Protein AF-A0A8H3PHF8-F1 (afdb_monomer_lite)

Radius of gyration: 23.94 Å; chains: 1; bounding box: 78×48×48 Å

Sequence (262 aa):
MLFAPVLLLLCLQNLLVASSPVRLLLAEVLGRHFETLPTTLETRIETIDNTDLAERDLSKRQCVAGTNAKGNPIFVCDGLVVSIQDILDKFNEKGYAAGRITMFYTALSGKTGITLSKCWANNHPALIPSKSTTGNAAARAGYVMFDQVCDNPWSAAVVQDYNKNQKTLGFDGDQFLKCKSQALAEQASGDVYFFAPKGVTPASGSAWVGWEFPALKLNTNVNKVYRVDPTDPNNSDIETIWTKGDTVTGDPPQCKPDGTPV

Secondary structure (DSSP, 8-state):
---HHHHHHHHHHHHHTT-------------------------------TTTTTSS-----SEEEEE-TTS-EEEEE-S----HHHHHHHHHHTT--TTSEEEEE-SS-THHHHHHHHHHHHH-TTTS--S-SSS-HHHH-SEE-TTTSS-HHHHHHHHHHHHHHHHHHSS-HHHHHHHHHHHHHHT--EEEEEE--TTPPPPTTSHIIIIIHHHHHH-TTEEEEEEE-TT-TTS--EEEEEETTS---SPPPSB-TTS-B-

Organism: NCBI:txid1903189

Structure (mmCIF, N/CA/C/O backbone):
data_AF-A0A8H3PHF8-F1
#
_entry.id   AF-A0A8H3PHF8-F1
#
loop_
_atom_site.group_PDB
_atom_site.id
_atom_site.type_symbol
_atom_site.label_atom_id
_atom_site.label_alt_id
_atom_site.label_comp_id
_atom_site.label_asym_id
_atom_site.label_entity_id
_atom_site.label_seq_id
_atom_site.pdbx_PDB_ins_code
_atom_site.Cartn_x
_atom_site.Cartn_y
_atom_site.Cartn_z
_atom_site.occupancy
_atom_site.B_iso_or_equiv
_atom_site.auth_seq_id
_atom_site.auth_comp_id
_atom_site.auth_asym_id
_atom_site.auth_atom_id
_atom_site.pdbx_PDB_model_num
ATOM 1 N N . MET A 1 1 ? 23.961 21.812 -5.851 1.00 40.09 1 MET A N 1
ATOM 2 C CA . MET A 1 1 ? 22.726 21.219 -5.289 1.00 40.09 1 MET A CA 1
ATOM 3 C C . MET A 1 1 ? 21.581 22.211 -5.475 1.00 40.09 1 MET A C 1
ATOM 5 O O . MET A 1 1 ? 21.468 23.103 -4.656 1.00 40.09 1 MET A O 1
ATOM 9 N N . LEU A 1 2 ? 20.821 22.140 -6.578 1.00 33.66 2 LEU A N 1
ATOM 10 C CA . LEU A 1 2 ? 19.681 23.034 -6.886 1.00 33.66 2 LEU A CA 1
ATOM 11 C C . LEU A 1 2 ? 18.908 22.496 -8.121 1.00 33.66 2 LEU A C 1
ATOM 13 O O . LEU A 1 2 ? 18.848 23.156 -9.144 1.00 33.66 2 LEU A O 1
ATOM 17 N N . PHE A 1 3 ? 18.381 21.262 -8.087 1.00 40.81 3 PHE A N 1
ATOM 18 C CA . PHE A 1 3 ? 17.622 20.705 -9.238 1.00 40.81 3 PHE A CA 1
ATOM 19 C C . PHE A 1 3 ? 16.345 19.915 -8.891 1.00 40.81 3 PHE A C 1
ATOM 21 O O . PHE A 1 3 ? 15.526 19.671 -9.771 1.00 40.81 3 PHE A O 1
ATOM 28 N N . ALA A 1 4 ? 16.072 19.650 -7.608 1.00 39.25 4 ALA A N 1
ATOM 29 C CA . ALA A 1 4 ? 14.788 19.096 -7.165 1.00 39.25 4 ALA A CA 1
ATOM 30 C C . ALA A 1 4 ? 13.526 19.954 -7.473 1.00 39.25 4 ALA A C 1
ATOM 32 O O . ALA A 1 4 ? 12.463 19.357 -7.650 1.00 39.25 4 ALA A O 1
ATOM 33 N N . PRO A 1 5 ? 13.558 21.307 -7.580 1.00 41.69 5 PRO A N 1
ATOM 34 C CA . PRO A 1 5 ? 12.317 22.064 -7.781 1.00 41.69 5 PRO A CA 1
ATOM 35 C C . PRO A 1 5 ? 11.751 21.989 -9.210 1.00 41.69 5 PRO A C 1
ATOM 37 O O . PRO A 1 5 ? 10.568 22.259 -9.393 1.00 41.69 5 PRO A O 1
ATOM 40 N N . VAL A 1 6 ? 12.543 21.599 -10.218 1.00 47.12 6 VAL A N 1
ATOM 41 C CA . VAL A 1 6 ? 12.097 21.590 -11.628 1.00 47.12 6 VAL A CA 1
ATOM 42 C C . VAL A 1 6 ? 11.184 20.398 -11.927 1.00 47.12 6 VAL A C 1
ATOM 44 O O . VAL A 1 6 ? 10.157 20.561 -12.585 1.00 47.12 6 VAL A O 1
ATOM 47 N N . LEU A 1 7 ? 11.499 19.218 -11.382 1.00 46.09 7 LEU A N 1
ATOM 48 C CA . LEU A 1 7 ? 10.671 18.020 -11.556 1.00 46.09 7 LEU A CA 1
ATOM 49 C C . LEU A 1 7 ? 9.313 18.173 -10.849 1.00 46.09 7 LEU A C 1
ATOM 51 O O . LEU A 1 7 ? 8.276 17.800 -11.392 1.00 46.09 7 LEU A O 1
ATOM 55 N N . LEU A 1 8 ? 9.306 18.816 -9.673 1.00 48.78 8 LEU A N 1
ATOM 56 C CA . LEU A 1 8 ? 8.080 19.135 -8.940 1.00 48.78 8 LEU A CA 1
ATOM 57 C C . LEU A 1 8 ? 7.217 20.168 -9.692 1.00 48.78 8 LEU A C 1
ATOM 59 O O . LEU A 1 8 ? 5.995 20.021 -9.735 1.00 48.78 8 LEU A O 1
ATOM 63 N N . LEU A 1 9 ? 7.839 21.172 -10.331 1.00 50.06 9 LEU A N 1
ATOM 64 C CA . LEU A 1 9 ? 7.137 22.164 -11.156 1.00 50.06 9 LEU A CA 1
ATOM 65 C C . LEU A 1 9 ? 6.456 21.529 -12.379 1.00 50.06 9 LEU A C 1
ATOM 67 O O . LEU A 1 9 ? 5.311 21.867 -12.676 1.00 50.06 9 LEU A O 1
ATOM 71 N N . LEU A 1 10 ? 7.124 20.587 -13.053 1.00 50.34 10 LEU A N 1
ATOM 72 C CA . LEU A 1 10 ? 6.558 19.858 -14.196 1.00 50.34 10 LEU A CA 1
ATOM 73 C C . LEU A 1 10 ? 5.378 18.959 -13.779 1.00 50.34 10 LEU A C 1
ATOM 75 O O . LEU A 1 10 ? 4.378 18.893 -14.496 1.00 50.34 10 LEU A O 1
ATOM 79 N N . CYS A 1 11 ? 5.426 18.341 -12.590 1.00 51.97 11 CYS A N 1
ATOM 80 C CA . CYS A 1 11 ? 4.279 17.599 -12.048 1.00 51.97 11 CYS A CA 1
ATOM 81 C C . CYS A 1 11 ? 3.086 18.527 -11.729 1.00 51.97 11 CYS A C 1
ATOM 83 O O . CYS A 1 11 ? 1.944 18.175 -12.021 1.00 51.97 11 CYS A O 1
ATOM 85 N N . LEU A 1 12 ? 3.325 19.720 -11.164 1.00 46.25 12 LEU A N 1
ATOM 86 C CA . LEU A 1 12 ? 2.266 20.699 -10.861 1.00 46.25 12 LEU A CA 1
ATOM 87 C C . LEU A 1 12 ? 1.603 21.264 -12.126 1.00 46.25 12 LEU A C 1
ATOM 89 O O . LEU A 1 12 ? 0.388 21.457 -12.143 1.00 46.25 12 LEU A O 1
ATOM 93 N N . GLN A 1 13 ? 2.370 21.481 -13.197 1.00 43.84 13 GLN A N 1
ATOM 94 C CA . GLN A 1 13 ? 1.837 21.989 -14.463 1.00 43.84 13 GLN A CA 1
ATOM 95 C C . GLN A 1 13 ? 0.881 20.993 -15.136 1.00 43.84 13 GLN A C 1
ATOM 97 O O . GLN A 1 13 ? -0.183 21.402 -15.592 1.00 43.84 13 GLN A O 1
ATOM 102 N N . ASN A 1 14 ? 1.168 19.687 -15.104 1.00 41.16 14 ASN A N 1
ATOM 103 C CA . ASN A 1 14 ? 0.262 18.672 -15.665 1.00 41.16 14 ASN A CA 1
ATOM 104 C C . ASN A 1 14 ? -1.020 18.446 -14.835 1.00 41.16 14 ASN A C 1
ATOM 106 O O . ASN A 1 14 ? -2.011 17.948 -15.369 1.00 41.16 14 ASN A O 1
ATOM 110 N N . LEU A 1 15 ? -1.043 18.842 -13.556 1.00 38.91 15 LEU A N 1
ATOM 111 C CA . LEU A 1 15 ? -2.253 18.817 -12.719 1.00 38.91 15 LEU A CA 1
ATOM 112 C C . LEU A 1 15 ? -3.152 20.052 -12.912 1.00 38.91 15 LEU A C 1
ATOM 114 O O . LEU A 1 15 ? -4.362 19.956 -12.711 1.00 38.91 15 LEU A O 1
ATOM 118 N N . LEU A 1 16 ? -2.593 21.193 -13.327 1.00 36.00 16 LEU A N 1
ATOM 119 C CA . LEU A 1 16 ? -3.321 22.460 -13.499 1.00 36.00 16 LEU A CA 1
ATOM 120 C C . LEU A 1 16 ? -3.998 22.623 -14.871 1.00 36.00 16 LEU A C 1
ATOM 122 O O . LEU A 1 16 ? -4.903 23.441 -15.006 1.00 36.00 16 LEU A O 1
ATOM 126 N N . VAL A 1 17 ? -3.638 21.824 -15.879 1.00 34.91 17 VAL A N 1
ATOM 127 C CA . VAL A 1 17 ? -4.240 21.903 -17.231 1.00 34.91 17 VAL A CA 1
ATOM 128 C C . VAL A 1 17 ? -5.622 21.216 -17.309 1.00 34.91 17 VAL A C 1
ATOM 130 O O . VAL A 1 17 ? -6.276 21.221 -18.346 1.00 34.91 17 VAL A O 1
ATOM 133 N N . ALA A 1 18 ? -6.134 20.672 -16.199 1.00 35.06 18 ALA A N 1
ATOM 134 C CA . ALA A 1 18 ? -7.431 19.990 -16.145 1.00 35.06 18 ALA A CA 1
ATOM 135 C C . ALA A 1 18 ? -8.621 20.870 -15.700 1.00 35.06 18 ALA A C 1
ATOM 137 O O . ALA A 1 18 ? -9.700 20.330 -15.448 1.00 35.06 18 ALA A O 1
ATOM 138 N N . SER A 1 19 ? -8.474 22.197 -15.593 1.00 35.50 19 SER A N 1
ATOM 139 C CA . SER A 1 19 ? -9.591 23.079 -15.222 1.00 35.50 19 SER A CA 1
ATOM 140 C C . SER A 1 19 ? -10.044 23.994 -16.365 1.00 35.50 19 SER A C 1
ATOM 142 O O . SER A 1 19 ? -9.365 24.964 -16.696 1.00 35.50 19 SER A O 1
ATOM 144 N N . SER A 1 20 ? -11.274 23.729 -16.824 1.00 31.78 20 SER A N 1
ATOM 145 C CA . SER A 1 20 ? -12.153 24.529 -17.703 1.00 31.78 20 SER A CA 1
ATOM 146 C C . SER A 1 20 ? -12.025 24.245 -19.210 1.00 31.78 20 SER A C 1
ATOM 148 O O . SER A 1 20 ? -10.910 24.208 -19.727 1.00 31.78 20 SER A O 1
ATOM 150 N N . PRO A 1 21 ? -13.156 24.019 -19.924 1.00 38.62 21 PRO A N 1
ATOM 151 C CA . PRO A 1 21 ? -14.188 25.055 -20.098 1.00 38.62 21 PRO A CA 1
ATOM 152 C C . PRO A 1 21 ? -15.673 24.605 -19.971 1.00 38.62 21 PRO A C 1
ATOM 154 O O . PRO A 1 21 ? -16.026 23.504 -20.372 1.00 38.62 21 PRO A O 1
ATOM 157 N N . VAL A 1 22 ? -16.548 25.548 -19.553 1.00 29.50 22 VAL A N 1
ATOM 158 C CA . VAL A 1 22 ? -17.955 25.751 -20.032 1.00 29.50 22 VAL A CA 1
ATOM 159 C C . VAL A 1 22 ? -19.020 24.747 -19.496 1.00 29.50 22 VAL A C 1
ATOM 161 O O . VAL A 1 22 ? -18.932 23.553 -19.729 1.00 29.50 22 VAL A O 1
ATOM 164 N N . ARG A 1 23 ? -20.069 25.136 -18.737 1.00 31.80 23 ARG A N 1
ATOM 165 C CA . ARG A 1 23 ? -21.237 25.957 -19.140 1.00 31.80 23 ARG A CA 1
ATOM 166 C C . ARG A 1 23 ? -21.995 26.618 -17.974 1.00 31.80 23 ARG A C 1
ATOM 168 O O . ARG A 1 23 ? -22.353 25.977 -16.993 1.00 31.80 23 ARG A O 1
ATOM 175 N N . LEU A 1 24 ? -22.349 27.879 -18.224 1.00 31.50 24 LEU A N 1
ATOM 176 C CA . LEU A 1 24 ? -23.561 28.573 -17.782 1.00 31.50 24 LEU A CA 1
ATOM 177 C C . LEU A 1 24 ? -24.822 27.869 -18.333 1.00 31.50 24 LEU A C 1
ATOM 179 O O . LEU A 1 24 ? -24.830 27.528 -19.515 1.00 31.50 24 LEU A O 1
ATOM 183 N N . LEU A 1 25 ? -25.869 27.738 -17.512 1.00 29.42 25 LEU A N 1
ATOM 184 C CA . LEU A 1 25 ? -27.314 27.738 -17.836 1.00 29.42 25 LEU A CA 1
ATOM 185 C C . LEU A 1 25 ? -28.038 27.606 -16.481 1.00 29.42 25 LEU A C 1
ATOM 187 O O . LEU A 1 25 ? -28.014 26.547 -15.867 1.00 29.42 25 LEU A O 1
ATOM 191 N N . LEU A 1 26 ? -28.285 28.718 -15.793 1.00 25.34 26 LEU A N 1
ATOM 192 C CA . LEU A 1 26 ? -29.471 29.581 -15.877 1.00 25.34 26 LEU A CA 1
ATOM 193 C C . LEU A 1 26 ? -30.744 28.896 -15.352 1.00 25.34 26 LEU A C 1
ATOM 195 O O . LEU A 1 26 ? -31.175 27.858 -15.841 1.00 25.34 26 LEU A O 1
ATOM 199 N N . ALA A 1 27 ? -31.283 29.527 -14.314 1.00 28.75 27 ALA A N 1
ATOM 200 C CA . ALA A 1 27 ? -32.486 29.191 -13.585 1.00 28.75 27 ALA A CA 1
ATOM 201 C C . ALA A 1 27 ? -33.740 29.189 -14.465 1.00 28.75 27 ALA A C 1
ATOM 203 O O . ALA A 1 27 ? -33.945 30.129 -15.221 1.00 28.75 27 ALA A O 1
ATOM 204 N N . GLU A 1 28 ? -34.606 28.199 -14.258 1.00 31.78 28 GLU A N 1
ATOM 205 C CA . GLU A 1 28 ? -36.059 28.304 -14.401 1.00 31.78 28 GLU A CA 1
ATOM 206 C C . GLU A 1 28 ? -36.686 27.025 -13.827 1.00 31.78 28 GLU A C 1
ATOM 208 O O . GLU A 1 28 ? -36.387 25.932 -14.288 1.00 31.78 28 GLU A O 1
ATOM 213 N N . VAL A 1 29 ? -37.459 27.181 -12.749 1.00 28.56 29 VAL A N 1
ATOM 214 C CA . VAL A 1 29 ? -38.694 26.469 -12.342 1.00 28.56 29 VAL A CA 1
ATOM 215 C C . VAL A 1 29 ? -38.847 26.701 -10.831 1.00 28.56 29 VAL A C 1
ATOM 217 O O . VAL A 1 29 ? -38.609 25.847 -9.983 1.00 28.56 29 VAL A O 1
ATOM 220 N N . LEU A 1 30 ? -39.224 27.935 -10.493 1.00 32.31 30 LEU A N 1
ATOM 221 C CA . LEU A 1 30 ? -40.089 28.200 -9.350 1.00 32.31 30 LEU A CA 1
ATOM 222 C C . LEU A 1 30 ? -41.509 28.256 -9.908 1.00 32.31 30 LEU A C 1
ATOM 224 O O . LEU A 1 30 ? -41.785 29.076 -10.782 1.00 32.31 30 LEU A O 1
ATOM 228 N N . GLY A 1 31 ? -42.416 27.426 -9.396 1.00 27.61 31 GLY A N 1
ATOM 229 C CA . GLY A 1 31 ? -43.836 27.618 -9.666 1.00 27.61 31 GLY A CA 1
ATOM 230 C C . GLY A 1 31 ? -44.742 26.442 -9.323 1.00 27.61 31 GLY A C 1
ATOM 231 O O . GLY A 1 31 ? -44.920 25.569 -10.160 1.00 27.61 31 GLY A O 1
ATOM 232 N N . ARG A 1 32 ? -45.441 26.580 -8.182 1.00 33.47 32 ARG A N 1
ATOM 233 C CA . ARG A 1 32 ? -46.724 25.933 -7.809 1.00 33.47 32 ARG A CA 1
ATOM 234 C C . ARG A 1 32 ? -46.580 24.448 -7.409 1.00 33.47 32 ARG A C 1
ATOM 236 O O . ARG A 1 32 ? -45.982 23.669 -8.123 1.00 33.47 32 ARG A O 1
ATOM 243 N N . HIS A 1 33 ? -47.031 23.984 -6.246 1.00 33.94 33 HIS A N 1
ATOM 244 C CA . HIS A 1 33 ? -48.301 24.243 -5.576 1.00 33.94 33 HIS A CA 1
ATOM 245 C C . HIS A 1 33 ? -48.158 24.309 -4.047 1.00 33.94 33 HIS A C 1
ATOM 247 O O . HIS A 1 33 ? -47.560 23.439 -3.421 1.00 33.94 33 HIS A O 1
ATOM 253 N N . PHE A 1 34 ? -48.780 25.332 -3.461 1.00 37.22 34 PHE A N 1
ATOM 254 C CA . PHE A 1 34 ? -49.416 25.236 -2.151 1.00 37.22 34 PHE A CA 1
ATOM 255 C C . PHE A 1 34 ? -50.704 24.433 -2.338 1.00 37.22 34 PHE A C 1
ATOM 257 O O . PHE A 1 34 ? -51.507 24.839 -3.172 1.00 37.22 34 PHE A O 1
ATOM 264 N N . GLU A 1 35 ? -50.919 23.371 -1.562 1.00 35.06 35 GLU A N 1
ATOM 265 C CA . GLU A 1 35 ? -52.265 22.909 -1.204 1.00 35.06 35 GLU A CA 1
ATOM 266 C C . GLU A 1 35 ? -52.219 21.965 0.015 1.00 35.06 35 GLU A C 1
ATOM 268 O O . GLU A 1 35 ? -51.662 20.874 -0.018 1.00 35.06 35 GLU A O 1
ATOM 273 N N . THR A 1 36 ? -52.802 22.475 1.105 1.00 34.84 36 THR A N 1
ATOM 274 C CA . THR A 1 36 ? -53.512 21.783 2.198 1.00 34.84 36 THR A CA 1
ATOM 275 C C . THR A 1 36 ? -52.805 20.698 3.024 1.00 34.84 36 THR A C 1
ATOM 277 O O . THR A 1 36 ? -52.693 19.539 2.640 1.00 34.84 36 THR A O 1
ATOM 280 N N . LEU A 1 37 ? -52.475 21.088 4.261 1.00 35.81 37 LEU A N 1
ATOM 281 C CA . LEU A 1 37 ? -52.259 20.216 5.419 1.00 35.81 37 LEU A CA 1
ATOM 282 C C . LEU A 1 37 ? -53.542 19.444 5.785 1.00 35.81 37 LEU A C 1
ATOM 284 O O . LEU A 1 37 ? -54.584 20.083 5.945 1.00 35.81 37 LEU A O 1
ATOM 288 N N . PRO A 1 38 ? -53.468 18.133 6.074 1.00 38.62 38 PRO A N 1
ATOM 289 C CA . PRO A 1 38 ? -54.436 17.470 6.932 1.00 38.62 38 PRO A CA 1
ATOM 290 C C . PRO A 1 38 ? -53.968 17.540 8.391 1.00 38.62 38 PRO A C 1
ATOM 292 O O . PRO A 1 38 ? -52.944 16.983 8.788 1.00 38.62 38 PRO A O 1
ATOM 295 N N . THR A 1 39 ? -54.757 18.240 9.197 1.00 46.00 39 THR A N 1
ATOM 296 C CA . THR A 1 39 ? -54.816 18.151 10.657 1.00 46.00 39 THR A CA 1
ATOM 297 C C . THR A 1 39 ? -55.333 16.779 11.081 1.00 46.00 39 THR A C 1
ATOM 299 O O . THR A 1 39 ? -56.529 16.552 10.963 1.00 46.00 39 THR A O 1
ATOM 302 N N . THR A 1 40 ? -54.453 15.915 11.591 1.00 39.81 40 THR A N 1
ATOM 303 C CA . THR A 1 40 ? -54.702 14.942 12.678 1.00 39.81 40 THR A CA 1
ATOM 304 C C . THR A 1 40 ? -53.426 14.128 12.889 1.00 39.81 40 THR A C 1
ATOM 306 O O . THR A 1 40 ? -53.220 13.101 12.247 1.00 39.81 40 THR A O 1
ATOM 309 N N . LEU A 1 41 ? -52.549 14.592 13.783 1.00 34.94 41 LEU A N 1
ATOM 310 C CA . LEU A 1 41 ? -51.515 13.741 14.366 1.00 34.94 41 LEU A CA 1
ATOM 311 C C . LEU A 1 41 ? -52.131 13.106 15.620 1.00 34.94 41 LEU A C 1
ATOM 313 O O . LEU A 1 41 ? -51.964 13.604 16.730 1.00 34.94 41 LEU A O 1
ATOM 317 N N . GLU A 1 42 ? -52.933 12.057 15.434 1.00 40.41 42 GLU A N 1
ATOM 318 C CA . GLU A 1 42 ? -53.241 11.165 16.548 1.00 40.41 42 GLU A CA 1
ATOM 319 C C . G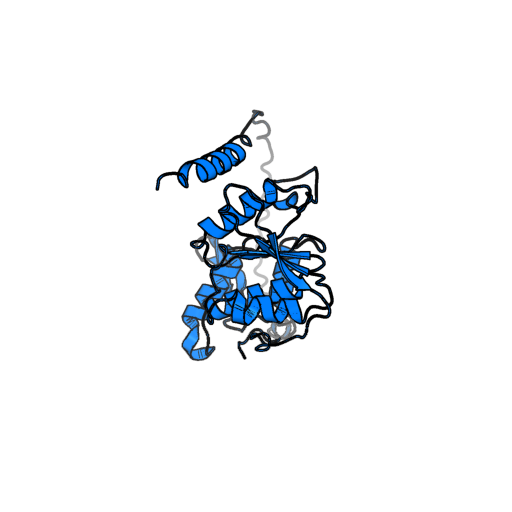LU A 1 42 ? -51.965 10.405 16.898 1.00 40.41 42 GLU A C 1
ATOM 321 O O . GLU A 1 42 ? -51.352 9.724 16.074 1.00 40.41 42 GLU A O 1
ATOM 326 N N . THR A 1 43 ? -51.544 10.583 18.141 1.00 42.62 43 THR A N 1
ATOM 327 C CA . THR A 1 43 ? -50.379 9.966 18.749 1.00 42.62 43 THR A CA 1
ATOM 328 C C . THR A 1 43 ? -50.559 8.446 18.797 1.00 42.62 43 THR A C 1
ATOM 330 O O . THR A 1 43 ? -51.022 7.895 19.793 1.00 42.62 43 THR A O 1
ATOM 333 N N . ARG A 1 44 ? -50.156 7.731 17.743 1.00 33.69 44 ARG A N 1
ATOM 334 C CA . ARG A 1 44 ? -49.788 6.317 17.871 1.00 33.69 44 ARG A CA 1
ATOM 335 C C . ARG A 1 44 ? -48.410 6.253 18.514 1.00 33.69 44 ARG A C 1
ATOM 337 O O . ARG A 1 44 ? -47.386 6.251 17.839 1.00 33.69 44 ARG A O 1
ATOM 344 N N . ILE A 1 45 ? -48.394 6.211 19.843 1.00 37.78 45 ILE A N 1
ATOM 345 C CA . ILE A 1 45 ? -47.283 5.596 20.566 1.00 37.78 45 ILE A CA 1
ATOM 346 C C . ILE A 1 45 ? -47.414 4.098 20.289 1.00 37.78 45 ILE A C 1
ATOM 348 O O . ILE A 1 45 ? -48.054 3.369 21.043 1.00 37.78 45 ILE A O 1
ATOM 352 N N . GLU A 1 46 ? -46.871 3.645 19.160 1.00 43.03 46 GLU A N 1
ATOM 353 C CA . GLU A 1 46 ? -46.519 2.238 19.034 1.00 43.03 46 GLU A CA 1
ATOM 354 C C . GLU A 1 46 ? -45.439 1.993 20.081 1.00 43.03 46 GLU A C 1
ATOM 356 O O . GLU A 1 46 ? -44.353 2.574 20.055 1.00 43.03 46 GLU A O 1
ATOM 361 N N . THR A 1 47 ? -45.809 1.212 21.091 1.00 38.34 47 THR A N 1
ATOM 362 C CA . THR A 1 47 ? -44.861 0.614 22.016 1.00 38.34 47 THR A CA 1
ATOM 363 C C . THR A 1 47 ? -43.888 -0.170 21.151 1.00 38.34 47 THR A C 1
ATOM 365 O O . THR A 1 47 ? -44.252 -1.209 20.610 1.00 38.34 47 THR A O 1
ATOM 368 N N . ILE A 1 48 ? -42.691 0.382 20.940 1.00 42.06 48 ILE A N 1
ATOM 369 C CA . ILE A 1 48 ? -41.597 -0.338 20.300 1.00 42.06 48 ILE A CA 1
ATOM 370 C C . ILE A 1 48 ? -41.341 -1.535 21.205 1.00 42.06 48 ILE A C 1
ATOM 372 O O . ILE A 1 48 ? -40.853 -1.388 22.328 1.00 42.06 48 ILE A O 1
ATOM 376 N N . ASP A 1 49 ? -41.777 -2.700 20.744 1.00 39.53 49 ASP A N 1
ATOM 377 C CA . ASP A 1 49 ? -41.498 -3.963 21.390 1.00 39.53 49 ASP A CA 1
ATOM 378 C C . ASP A 1 49 ? -39.975 -4.136 21.375 1.00 39.53 49 ASP A C 1
ATOM 380 O O . ASP A 1 49 ? -39.344 -4.224 20.320 1.00 39.53 49 ASP A O 1
ATOM 384 N N . ASN A 1 50 ? -39.360 -4.098 22.559 1.00 47.44 50 ASN A N 1
ATOM 385 C CA . ASN A 1 50 ? -37.907 -4.187 22.735 1.00 47.44 50 ASN A CA 1
ATOM 386 C C . ASN A 1 50 ? -37.322 -5.524 22.239 1.00 47.44 50 ASN A C 1
ATOM 388 O O . ASN A 1 50 ? -36.107 -5.709 22.278 1.00 47.44 50 ASN A O 1
ATOM 392 N N . THR A 1 51 ? -38.157 -6.453 21.776 1.00 40.84 51 THR A N 1
ATOM 393 C CA . THR A 1 51 ? -37.728 -7.696 21.133 1.00 40.84 51 THR A CA 1
ATOM 394 C C . THR A 1 51 ? -37.235 -7.499 19.693 1.00 40.84 51 THR A C 1
ATOM 396 O O . THR A 1 51 ? -36.344 -8.231 19.273 1.00 40.84 51 THR A O 1
ATOM 399 N N . ASP A 1 52 ? -37.662 -6.449 18.981 1.00 39.91 52 ASP A N 1
ATOM 400 C CA . ASP A 1 52 ? -37.233 -6.180 17.590 1.00 39.91 52 ASP A CA 1
ATOM 401 C C . ASP A 1 52 ? -35.829 -5.525 17.500 1.00 39.91 52 ASP A C 1
ATOM 403 O O . ASP A 1 52 ? -35.233 -5.359 16.434 1.00 39.91 52 ASP A O 1
ATOM 407 N N . LEU A 1 53 ? -35.251 -5.162 18.653 1.00 43.84 53 LEU A N 1
ATOM 408 C CA . LEU A 1 53 ? -33.866 -4.689 18.779 1.00 43.84 53 LEU A CA 1
ATOM 409 C C . LEU A 1 53 ? -32.861 -5.827 19.004 1.00 43.84 53 LEU A C 1
ATOM 411 O O . LEU A 1 53 ? -31.664 -5.611 18.819 1.00 43.84 53 LEU A O 1
ATOM 415 N N . ALA A 1 54 ? -33.328 -7.017 19.390 1.00 40.53 54 ALA A N 1
ATOM 416 C CA . ALA A 1 54 ? -32.469 -8.176 19.618 1.00 40.53 54 ALA A CA 1
ATOM 417 C C . ALA A 1 54 ? -32.136 -8.931 18.315 1.00 40.53 54 ALA A C 1
ATOM 419 O O . ALA A 1 54 ? -31.102 -9.592 18.251 1.00 40.53 54 ALA A O 1
ATOM 420 N N . GLU A 1 55 ? -32.965 -8.788 17.273 1.00 39.38 55 GLU A N 1
ATOM 421 C CA . GLU A 1 55 ? -32.804 -9.468 15.975 1.00 39.38 55 GLU A CA 1
ATOM 422 C C . GLU A 1 55 ? -32.531 -8.536 14.787 1.00 39.38 55 GLU A C 1
ATOM 424 O O . GLU A 1 55 ? -32.307 -9.011 13.671 1.00 39.38 55 GLU A O 1
ATOM 429 N N . ARG A 1 56 ? -32.413 -7.215 15.002 1.00 36.06 56 ARG A N 1
ATOM 430 C CA . ARG A 1 56 ? -31.587 -6.399 14.101 1.00 36.06 56 ARG A CA 1
ATOM 431 C C . ARG A 1 56 ? -30.143 -6.795 14.324 1.00 36.06 56 ARG A C 1
ATOM 433 O O . ARG A 1 56 ? -29.444 -6.132 15.087 1.00 36.06 56 ARG A O 1
ATOM 440 N N . ASP A 1 57 ? -29.767 -7.885 13.663 1.00 39.66 57 ASP A N 1
ATOM 441 C CA . ASP A 1 57 ? -28.421 -8.290 13.301 1.00 39.66 57 ASP A CA 1
ATOM 442 C C . ASP A 1 57 ? -27.423 -7.200 13.702 1.00 39.66 57 ASP A C 1
ATOM 444 O O . ASP A 1 57 ? -27.317 -6.136 13.073 1.00 39.66 57 ASP A O 1
ATOM 448 N N . LEU A 1 58 ? -26.809 -7.399 14.871 1.00 41.75 58 LEU A N 1
ATOM 449 C CA . LEU A 1 58 ? -25.745 -6.567 15.419 1.00 41.75 58 LEU A CA 1
ATOM 450 C C . LEU A 1 58 ? -24.506 -6.780 14.544 1.00 41.75 58 LEU A C 1
ATOM 452 O O . LEU A 1 58 ? -23.464 -7.237 15.008 1.00 41.75 58 LEU A O 1
ATOM 456 N N . SER A 1 59 ? -24.640 -6.474 13.255 1.00 38.72 59 SER A N 1
ATOM 457 C CA . SER A 1 59 ? -23.598 -6.491 12.253 1.00 38.72 59 SER A CA 1
ATOM 458 C C . SER A 1 59 ? -22.493 -5.572 12.760 1.00 38.72 59 SER A C 1
ATOM 460 O O . SER A 1 59 ? -22.641 -4.359 12.675 1.00 38.72 59 SER A O 1
ATOM 462 N N . LYS A 1 60 ? -21.465 -6.144 13.392 1.00 46.09 60 LYS A N 1
ATOM 463 C CA . LYS A 1 60 ? -20.164 -5.563 13.775 1.00 46.09 60 LYS A CA 1
ATOM 464 C C . LYS A 1 60 ? -19.989 -4.107 13.272 1.00 46.09 60 LYS A C 1
ATOM 466 O O . LYS A 1 60 ? -19.728 -3.902 12.090 1.00 46.09 60 LYS A O 1
ATOM 471 N N . ARG A 1 61 ? -20.202 -3.079 14.115 1.00 52.78 61 ARG A N 1
ATOM 472 C CA . ARG A 1 61 ? -20.382 -1.669 13.678 1.00 52.78 61 ARG A CA 1
ATOM 473 C C . ARG A 1 61 ? -19.161 -0.790 13.965 1.00 52.78 61 ARG A C 1
ATOM 475 O O . ARG A 1 61 ? -19.239 0.170 14.718 1.00 52.78 61 ARG A O 1
ATOM 482 N N . GLN A 1 62 ? -18.063 -1.044 13.269 1.00 72.00 62 GLN A N 1
ATOM 483 C CA . GLN A 1 62 ? -16.734 -0.506 13.599 1.00 72.00 62 GLN A CA 1
ATOM 484 C C . GLN A 1 62 ? -16.589 1.019 13.560 1.00 72.00 62 GLN A C 1
ATOM 486 O O . GLN A 1 62 ? -16.178 1.618 14.544 1.00 72.00 62 GLN A O 1
ATOM 491 N N . CYS A 1 63 ? -16.934 1.657 12.439 1.00 82.25 63 CYS A N 1
ATOM 492 C CA . CYS A 1 63 ? -17.075 3.111 12.303 1.00 82.25 63 CYS A CA 1
ATOM 493 C C . CYS A 1 63 ? -18.063 3.386 11.166 1.00 82.25 63 CYS A C 1
ATOM 495 O O . CYS A 1 63 ? -17.733 3.191 9.993 1.00 82.25 63 CYS A O 1
ATOM 497 N N . VAL A 1 64 ? -19.273 3.835 11.494 1.00 84.12 64 VAL A N 1
ATOM 498 C CA . VAL A 1 64 ? -20.342 4.088 10.514 1.00 84.12 64 VAL A CA 1
ATOM 499 C C . VAL A 1 64 ? -20.568 5.578 10.313 1.00 84.12 64 VAL A C 1
ATOM 501 O O . VAL A 1 64 ? -20.384 6.375 11.234 1.00 84.12 64 VAL A O 1
ATOM 504 N N . ALA A 1 65 ? -20.975 5.962 9.104 1.00 84.19 65 ALA A N 1
ATOM 505 C CA . ALA A 1 65 ? -21.377 7.334 8.832 1.00 84.19 65 ALA A CA 1
ATOM 506 C C . ALA A 1 65 ? -22.615 7.698 9.669 1.00 84.19 65 ALA A C 1
ATOM 508 O O . ALA A 1 65 ? -23.564 6.923 9.778 1.00 84.19 65 ALA A O 1
ATOM 509 N N . GLY A 1 66 ? -22.606 8.894 10.242 1.00 83.88 66 GLY A N 1
ATOM 510 C CA . GLY A 1 66 ? -23.697 9.451 11.026 1.00 83.88 66 GLY A CA 1
ATOM 511 C C . GLY A 1 66 ? -23.686 10.975 10.986 1.00 83.88 66 GLY A C 1
ATOM 512 O O . GLY A 1 66 ? -22.932 11.593 10.233 1.00 83.88 66 GLY A O 1
ATOM 513 N N . THR A 1 67 ? -24.516 11.595 11.818 1.00 84.88 67 THR A N 1
ATOM 514 C CA . THR A 1 67 ? -24.593 13.054 11.957 1.00 84.88 67 THR A CA 1
ATOM 515 C C . THR A 1 67 ? -24.526 13.447 13.422 1.00 84.88 67 THR A C 1
ATOM 517 O O . THR A 1 67 ? -25.170 12.821 14.263 1.00 84.88 67 THR A O 1
ATOM 520 N N . ASN A 1 68 ? -23.770 14.494 13.748 1.00 83.62 68 ASN A N 1
ATOM 521 C CA . ASN A 1 68 ? -23.776 15.039 15.105 1.00 83.62 68 ASN A CA 1
ATOM 522 C C . ASN A 1 68 ? -25.055 15.855 15.380 1.00 83.62 68 ASN A C 1
ATOM 524 O O . ASN A 1 68 ? -25.861 16.097 14.483 1.00 83.62 68 ASN A O 1
ATOM 528 N N . ALA A 1 69 ? -25.216 16.347 16.613 1.00 82.44 69 ALA A N 1
ATOM 529 C CA . ALA A 1 69 ? -26.379 17.146 17.028 1.00 82.44 69 ALA A CA 1
ATOM 530 C C . ALA A 1 69 ? -26.599 18.442 16.214 1.00 82.44 69 ALA A C 1
ATOM 532 O O . ALA A 1 69 ? -27.662 19.046 16.299 1.00 82.44 69 ALA A O 1
ATOM 533 N N . LYS A 1 70 ? -25.603 18.881 15.433 1.00 85.19 70 LYS A N 1
ATOM 534 C CA . LYS A 1 70 ? -25.681 20.047 14.540 1.00 85.19 70 LYS A CA 1
ATOM 535 C C . LYS A 1 70 ? -25.969 19.661 13.081 1.00 85.19 70 LYS A C 1
ATOM 537 O O . LYS A 1 70 ? -25.915 20.526 12.217 1.00 85.19 70 LYS A O 1
ATOM 542 N N . GLY A 1 71 ? -26.223 18.382 12.798 1.00 83.50 71 GLY A N 1
ATOM 543 C CA . GLY A 1 71 ? -26.443 17.861 11.447 1.00 83.50 71 GLY A CA 1
ATOM 544 C C . GLY A 1 71 ? -25.167 17.681 10.617 1.00 83.50 71 GLY A C 1
ATOM 545 O O . GLY A 1 71 ? -25.257 17.333 9.443 1.00 83.50 71 GLY A O 1
ATOM 546 N N . ASN A 1 72 ? -23.976 17.888 11.192 1.00 83.00 72 ASN A N 1
ATOM 547 C CA . ASN A 1 72 ? -22.730 17.715 10.445 1.00 83.00 72 ASN A CA 1
ATOM 548 C C . ASN A 1 72 ? -22.385 16.223 10.321 1.00 83.00 72 ASN A C 1
ATOM 550 O O . ASN A 1 72 ? -22.489 15.515 11.332 1.00 83.00 72 ASN A O 1
ATOM 554 N N . PRO A 1 73 ? -21.909 15.757 9.150 1.00 82.81 73 PRO A N 1
ATOM 555 C CA . PRO A 1 73 ? -21.441 14.387 8.975 1.00 82.81 73 PRO A CA 1
ATOM 556 C C . PRO A 1 73 ? -20.312 14.042 9.951 1.00 82.81 73 PRO A C 1
ATOM 558 O O . PRO A 1 73 ? -19.362 14.811 10.110 1.00 82.81 73 PRO A O 1
ATOM 561 N N . ILE A 1 74 ? -20.413 12.880 10.588 1.00 84.56 74 ILE A N 1
ATOM 562 C CA . ILE A 1 74 ? -19.389 12.293 11.458 1.00 84.56 74 ILE A CA 1
ATOM 563 C C . ILE A 1 74 ? -19.274 10.794 11.184 1.00 84.56 74 ILE A C 1
ATOM 565 O O . ILE A 1 74 ? -20.159 10.199 10.574 1.00 84.56 74 ILE A O 1
ATOM 569 N N . PHE A 1 75 ? -18.212 10.177 11.690 1.00 86.06 75 PHE A N 1
ATOM 570 C CA . PHE A 1 75 ? -18.160 8.731 11.866 1.00 86.06 75 PHE A CA 1
ATOM 571 C C . PHE A 1 75 ? -18.341 8.411 13.348 1.00 86.06 75 PHE A C 1
ATOM 573 O O . PHE A 1 75 ? -17.726 9.055 14.199 1.00 86.06 75 PHE A O 1
ATOM 580 N N . VAL A 1 76 ? -19.205 7.445 13.647 1.00 82.44 76 VAL A N 1
ATOM 581 C CA . VAL A 1 76 ? -19.424 6.924 14.999 1.00 82.44 76 VAL A CA 1
ATOM 582 C C . VAL A 1 76 ? -18.824 5.532 15.055 1.00 82.44 76 VAL A C 1
ATOM 584 O O . VAL A 1 76 ? -19.254 4.657 14.302 1.00 82.44 76 VAL A O 1
ATOM 587 N N . CYS A 1 77 ? -17.829 5.359 15.918 1.00 85.12 77 CYS A N 1
ATOM 588 C CA . CYS A 1 77 ? -17.124 4.099 16.105 1.00 85.12 77 CYS A CA 1
ATOM 589 C C . CYS A 1 77 ? -17.616 3.385 17.367 1.00 85.12 77 CYS A C 1
ATOM 591 O O . CYS A 1 77 ? -17.924 4.044 18.363 1.00 85.12 77 CYS A O 1
ATOM 593 N N . ASP A 1 78 ? -17.716 2.056 17.317 1.00 81.69 78 ASP A N 1
ATOM 594 C CA . ASP A 1 78 ? -18.184 1.226 18.437 1.00 81.69 78 ASP A CA 1
ATOM 595 C C . ASP A 1 78 ? -17.054 0.777 19.382 1.00 81.69 78 ASP A C 1
ATOM 597 O O . ASP A 1 78 ? -17.320 0.158 20.412 1.00 81.69 78 ASP A O 1
ATOM 601 N N . GLY A 1 79 ? -15.804 1.130 19.063 1.00 74.56 79 GLY A N 1
ATOM 602 C CA . GLY A 1 79 ? -14.620 0.785 19.848 1.00 74.56 79 GLY A CA 1
ATOM 603 C C . GLY A 1 79 ? -14.119 -0.643 19.630 1.00 74.56 79 GLY A C 1
ATOM 604 O O . GLY A 1 79 ? -13.250 -1.091 20.380 1.00 74.56 79 GLY A O 1
ATOM 605 N N . LEU A 1 80 ? -14.654 -1.372 18.644 1.00 78.50 80 LEU A N 1
ATOM 606 C CA . LEU A 1 80 ? -14.173 -2.700 18.275 1.00 78.50 80 LEU A CA 1
ATOM 607 C C . LEU A 1 80 ? -13.004 -2.634 17.289 1.00 78.50 80 LEU A C 1
ATOM 609 O O . LEU A 1 80 ? -12.835 -1.680 16.528 1.00 78.50 80 LEU A O 1
ATOM 613 N N . VAL A 1 81 ? -12.211 -3.707 17.277 1.00 80.06 81 VAL A N 1
ATOM 614 C CA . VAL A 1 81 ? -11.129 -3.877 16.307 1.00 80.06 81 VAL A CA 1
ATOM 615 C C . VAL A 1 81 ? -11.711 -4.134 14.913 1.00 80.06 81 VAL A C 1
ATOM 617 O O . VAL A 1 81 ? -12.484 -5.069 14.704 1.00 80.06 81 VAL A O 1
ATOM 620 N N . VAL A 1 82 ? -11.324 -3.290 13.960 1.00 83.44 82 VAL A N 1
ATOM 621 C CA . VAL A 1 82 ? -11.494 -3.457 12.516 1.00 83.44 82 VAL A CA 1
ATOM 622 C C . VAL A 1 82 ? -10.716 -4.677 12.051 1.00 83.44 82 VAL A C 1
ATOM 624 O O . VAL A 1 82 ? -9.487 -4.660 12.093 1.00 83.44 82 VAL A O 1
ATOM 627 N N . SER A 1 83 ? -11.419 -5.703 11.570 1.00 85.00 83 SER A N 1
ATOM 628 C CA . SER A 1 83 ? -10.776 -6.897 11.023 1.00 85.00 83 SER A CA 1
ATOM 629 C C . SER A 1 83 ? -10.178 -6.633 9.641 1.00 85.00 83 SER A C 1
ATOM 631 O O . SER A 1 83 ? -10.520 -5.655 8.969 1.00 85.00 83 SER A O 1
ATOM 633 N N . ILE A 1 84 ? -9.313 -7.537 9.171 1.00 85.06 84 ILE A N 1
ATOM 634 C CA . ILE A 1 84 ? -8.795 -7.449 7.800 1.00 85.06 84 ILE A CA 1
ATOM 635 C C . ILE A 1 84 ? -9.944 -7.502 6.789 1.00 85.06 84 ILE A C 1
ATOM 637 O O . ILE A 1 84 ? -9.938 -6.728 5.837 1.00 85.06 84 ILE A O 1
ATOM 641 N N . GLN A 1 85 ? -10.971 -8.328 7.017 1.00 85.19 85 GLN A N 1
ATOM 642 C CA . GLN A 1 85 ? -12.110 -8.419 6.101 1.00 85.19 85 GLN A CA 1
ATOM 643 C C . GLN A 1 85 ? -12.854 -7.084 5.967 1.00 85.19 85 GLN A C 1
ATOM 645 O O . GLN A 1 85 ? -13.187 -6.687 4.857 1.00 85.19 85 GLN A O 1
ATOM 650 N N . ASP A 1 86 ? -13.041 -6.342 7.057 1.00 86.69 86 ASP A N 1
ATOM 651 C CA . ASP A 1 86 ? -13.738 -5.054 6.991 1.00 86.69 86 ASP A CA 1
ATOM 652 C C . ASP A 1 86 ? -12.914 -3.992 6.253 1.00 86.69 86 ASP A C 1
ATOM 654 O O . ASP A 1 86 ? -13.455 -3.150 5.533 1.00 86.69 86 ASP A O 1
ATOM 658 N N . ILE A 1 87 ? -11.582 -4.051 6.375 1.00 89.00 87 ILE A N 1
ATOM 659 C CA . ILE A 1 87 ? -10.680 -3.231 5.558 1.00 89.00 87 ILE A CA 1
ATOM 660 C C . ILE A 1 87 ? -10.882 -3.554 4.073 1.00 89.00 87 ILE A C 1
ATOM 662 O O . ILE A 1 87 ? -10.993 -2.634 3.259 1.00 89.00 87 ILE A O 1
ATOM 666 N N . LEU A 1 88 ? -10.954 -4.840 3.722 1.00 87.94 88 LEU A N 1
ATOM 667 C CA . LEU A 1 88 ? -11.181 -5.286 2.347 1.00 87.94 88 LEU A CA 1
ATOM 668 C C . LEU A 1 88 ? -12.554 -4.858 1.823 1.00 87.94 88 LEU A C 1
ATOM 670 O O . LEU A 1 88 ? -12.666 -4.424 0.677 1.00 87.94 88 LEU A O 1
ATOM 674 N N . ASP A 1 89 ? -13.584 -4.888 2.662 1.00 87.50 89 ASP A N 1
ATOM 675 C CA . ASP A 1 89 ? -14.913 -4.404 2.297 1.00 87.50 89 ASP A CA 1
ATOM 676 C C . ASP A 1 89 ? -14.874 -2.900 1.992 1.00 87.50 89 ASP A C 1
ATOM 678 O O . ASP A 1 89 ? -15.408 -2.459 0.972 1.00 87.50 89 ASP A O 1
ATOM 682 N N . LYS A 1 90 ? -14.124 -2.109 2.776 1.00 87.62 90 LYS A N 1
ATOM 683 C CA . LYS A 1 90 ? -13.873 -0.691 2.460 1.00 87.62 90 LYS A CA 1
ATOM 684 C C . LYS A 1 90 ? -13.048 -0.478 1.200 1.00 87.62 90 LYS A C 1
ATOM 686 O O . LYS A 1 90 ? -13.248 0.538 0.527 1.00 87.62 90 LYS A O 1
ATOM 691 N N . PHE A 1 91 ? -12.164 -1.411 0.853 1.00 88.31 91 PHE A N 1
ATOM 692 C CA . PHE A 1 91 ? -11.480 -1.382 -0.437 1.00 88.31 91 PHE A CA 1
ATOM 693 C C . PHE A 1 91 ? -12.471 -1.547 -1.583 1.00 88.31 91 PHE A C 1
ATOM 695 O O . PHE A 1 91 ? -12.508 -0.726 -2.506 1.00 88.31 91 PHE A O 1
ATOM 702 N N . ASN A 1 92 ? -13.334 -2.550 -1.482 1.00 84.19 92 ASN A N 1
ATOM 703 C CA . ASN A 1 92 ? -14.348 -2.839 -2.486 1.00 84.19 92 ASN A CA 1
ATOM 704 C C . ASN A 1 92 ? -15.368 -1.696 -2.624 1.00 84.19 92 ASN A C 1
ATOM 706 O O . ASN A 1 92 ? -15.647 -1.270 -3.744 1.00 84.19 92 ASN A O 1
ATOM 710 N N . GLU A 1 93 ? -15.850 -1.125 -1.513 1.00 84.06 93 GLU A N 1
ATOM 711 C CA . GLU A 1 93 ? -16.760 0.034 -1.508 1.00 84.06 93 GLU A CA 1
ATOM 712 C C . GLU A 1 93 ? -16.175 1.245 -2.247 1.00 84.06 93 GLU A C 1
ATOM 714 O O . GLU A 1 93 ? -16.893 1.955 -2.954 1.00 84.06 93 GLU A O 1
ATOM 719 N N . LYS A 1 94 ? -14.863 1.493 -2.116 1.00 79.69 94 LYS A N 1
ATOM 720 C CA . LYS A 1 94 ? -14.203 2.611 -2.808 1.00 79.69 94 LYS A CA 1
ATOM 721 C C . LYS A 1 94 ? -13.969 2.339 -4.296 1.00 79.69 94 LYS A C 1
ATOM 723 O O . LYS A 1 94 ? -13.516 3.229 -5.019 1.00 79.69 94 LYS A O 1
ATOM 728 N N . GLY A 1 95 ? -14.280 1.132 -4.761 1.00 72.38 95 GLY A N 1
ATOM 729 C CA . GLY A 1 95 ? -13.972 0.690 -6.110 1.00 72.38 95 GLY A CA 1
ATOM 730 C C . GLY A 1 95 ? -12.486 0.393 -6.275 1.00 72.38 95 GLY A C 1
ATOM 731 O O . GLY A 1 95 ? -11.898 0.768 -7.296 1.00 72.38 95 GLY A O 1
ATOM 732 N N . TYR A 1 96 ? -11.863 -0.261 -5.285 1.00 72.50 96 TYR A N 1
ATOM 733 C CA . TYR A 1 96 ? -10.606 -0.977 -5.497 1.00 72.50 96 TYR A CA 1
ATOM 734 C C . TYR A 1 96 ? -10.805 -1.943 -6.667 1.00 72.50 96 TYR A C 1
ATOM 736 O O . TYR A 1 96 ? -11.378 -3.022 -6.537 1.00 72.50 96 TYR A O 1
ATOM 744 N N . ALA A 1 97 ? -10.425 -1.499 -7.864 1.00 60.38 97 ALA A N 1
ATOM 745 C CA . ALA A 1 97 ? -10.663 -2.273 -9.063 1.00 60.38 97 ALA A CA 1
ATOM 746 C C . ALA A 1 97 ? -9.602 -3.365 -9.130 1.00 60.38 97 ALA A C 1
ATOM 748 O O . ALA A 1 97 ? -8.419 -3.080 -9.356 1.00 60.38 97 ALA A O 1
ATOM 749 N N . ALA A 1 98 ? -10.047 -4.607 -8.947 1.00 67.69 98 ALA A N 1
ATOM 750 C CA . ALA A 1 98 ? -9.265 -5.791 -9.247 1.00 67.69 98 ALA A CA 1
ATOM 751 C C . ALA A 1 98 ? -8.501 -5.607 -10.574 1.00 67.69 98 ALA A C 1
ATOM 753 O O . ALA A 1 98 ? -9.031 -5.133 -11.587 1.00 67.69 98 ALA A O 1
ATOM 754 N N . GLY A 1 99 ? -7.212 -5.939 -10.547 1.00 74.81 99 GLY A N 1
ATOM 755 C CA . GLY A 1 99 ? -6.316 -5.830 -11.692 1.00 74.81 99 GLY A CA 1
ATOM 756 C C . GLY A 1 99 ? -5.679 -4.457 -11.921 1.00 74.81 99 GLY A C 1
ATOM 757 O O . GLY A 1 99 ? -5.059 -4.286 -12.969 1.00 74.81 99 GLY A O 1
ATOM 758 N N . ARG A 1 100 ? -5.822 -3.474 -11.022 1.00 87.44 100 ARG A N 1
ATOM 759 C CA . ARG A 1 100 ? -4.915 -2.307 -10.979 1.00 87.44 100 ARG A CA 1
ATOM 760 C C . ARG A 1 100 ? -3.557 -2.727 -10.414 1.00 87.44 100 ARG A C 1
ATOM 762 O O . ARG A 1 100 ? -3.494 -3.590 -9.547 1.00 87.44 100 ARG A O 1
ATOM 769 N N . ILE A 1 101 ? -2.491 -2.083 -10.879 1.00 92.69 101 ILE A N 1
ATOM 770 C CA . ILE A 1 101 ? -1.135 -2.294 -10.362 1.00 92.69 101 ILE A CA 1
ATOM 771 C C . ILE A 1 101 ? -1.041 -1.711 -8.952 1.00 92.69 101 ILE A C 1
ATOM 773 O O . ILE A 1 101 ? -1.242 -0.512 -8.748 1.00 92.69 101 ILE A O 1
ATOM 777 N N . THR A 1 102 ? -0.732 -2.545 -7.969 1.00 94.38 102 THR A N 1
ATOM 778 C CA . THR A 1 102 ? -0.553 -2.079 -6.592 1.00 94.38 102 THR A CA 1
ATOM 779 C C . THR A 1 102 ? 0.806 -1.406 -6.446 1.00 94.38 102 THR A C 1
ATOM 781 O O . THR A 1 102 ? 1.823 -1.928 -6.910 1.00 94.38 102 THR A O 1
ATOM 784 N N . MET A 1 103 ? 0.829 -0.236 -5.806 1.00 95.12 103 MET A N 1
ATOM 785 C CA . MET A 1 103 ? 2.055 0.522 -5.588 1.00 95.12 103 MET A CA 1
ATOM 786 C C . MET A 1 103 ? 2.228 0.949 -4.127 1.00 95.12 103 MET A C 1
ATOM 788 O O . MET A 1 103 ? 1.302 1.471 -3.502 1.00 95.12 103 MET A O 1
ATOM 792 N N . PHE A 1 104 ? 3.451 0.802 -3.623 1.00 95.44 104 PHE A N 1
ATOM 793 C CA . PHE A 1 104 ? 3.879 1.143 -2.263 1.00 95.44 104 PHE A CA 1
ATOM 794 C C . PHE A 1 104 ? 5.001 2.174 -2.296 1.00 95.44 104 PHE A C 1
ATOM 796 O O . PHE A 1 104 ? 5.642 2.368 -3.325 1.00 95.44 104 PHE A O 1
ATOM 803 N N . TYR A 1 105 ? 5.276 2.838 -1.178 1.00 94.19 105 TYR A N 1
ATOM 804 C CA . TYR A 1 105 ? 6.393 3.772 -1.095 1.00 94.19 105 TYR A CA 1
ATOM 805 C C . TYR A 1 105 ? 6.952 3.846 0.323 1.00 94.19 105 TYR A C 1
ATOM 807 O O . TYR A 1 105 ? 6.228 3.690 1.302 1.00 94.19 105 TYR A O 1
ATOM 815 N N . THR A 1 106 ? 8.240 4.149 0.446 1.00 91.44 106 THR A N 1
ATOM 816 C CA . THR A 1 106 ? 8.859 4.485 1.734 1.00 91.44 106 THR A CA 1
ATOM 817 C C . THR A 1 106 ? 10.025 5.443 1.531 1.00 91.44 106 THR A C 1
ATOM 819 O O . THR A 1 106 ? 10.492 5.629 0.414 1.00 91.44 106 THR A O 1
ATOM 822 N N . ALA A 1 107 ? 10.499 6.070 2.609 1.00 85.94 107 ALA A N 1
ATOM 823 C CA . ALA A 1 107 ? 11.669 6.958 2.596 1.00 85.94 107 ALA A CA 1
ATOM 824 C C . ALA A 1 107 ? 11.610 8.129 1.579 1.00 85.94 107 ALA A C 1
ATOM 826 O O . ALA A 1 107 ? 12.640 8.688 1.217 1.00 85.94 107 ALA A O 1
ATOM 827 N N . LEU A 1 108 ? 10.407 8.541 1.153 1.00 84.19 108 LEU A N 1
ATOM 828 C CA . LEU A 1 108 ? 10.176 9.631 0.188 1.00 84.19 108 LEU A CA 1
ATOM 829 C C . LEU A 1 108 ? 9.481 10.863 0.810 1.00 84.19 108 LEU A C 1
ATOM 831 O O . LEU A 1 108 ? 8.698 11.550 0.160 1.00 84.19 108 LEU A O 1
ATOM 835 N N . SER A 1 109 ? 9.745 11.160 2.085 1.00 77.44 109 SER A N 1
ATOM 836 C CA . SER A 1 109 ? 9.193 12.338 2.787 1.00 77.44 109 SER A CA 1
ATOM 837 C C . SER A 1 109 ? 7.650 12.425 2.792 1.00 77.44 109 SER A C 1
ATOM 839 O O . SER A 1 109 ? 7.059 13.466 2.501 1.00 77.44 109 SER A O 1
ATOM 841 N N . GLY A 1 110 ? 6.960 11.332 3.142 1.00 68.19 110 GLY A N 1
ATOM 842 C CA . GLY A 1 110 ? 5.519 11.345 3.449 1.00 68.19 110 GLY A CA 1
ATOM 843 C C . GLY A 1 110 ? 4.609 11.656 2.250 1.00 68.19 110 GLY A C 1
ATOM 844 O O . GLY A 1 110 ? 4.655 10.948 1.249 1.00 68.19 110 GLY A O 1
ATOM 845 N N . LYS A 1 111 ? 3.757 12.697 2.348 1.00 63.09 111 LYS A N 1
ATOM 846 C CA . LYS A 1 111 ? 2.806 13.110 1.281 1.00 63.09 111 LYS A CA 1
ATOM 847 C C . LYS A 1 111 ? 3.501 13.441 -0.045 1.00 63.09 111 LYS A C 1
ATOM 849 O O . LYS A 1 111 ? 2.928 13.235 -1.118 1.00 63.09 111 LYS A O 1
ATOM 854 N N . THR A 1 112 ? 4.740 13.921 0.029 1.00 81.44 112 THR A N 1
ATOM 855 C CA . THR A 1 112 ? 5.583 14.143 -1.147 1.00 81.44 112 THR A CA 1
ATOM 856 C C . THR A 1 112 ? 5.895 12.820 -1.841 1.00 81.44 112 THR A C 1
ATOM 858 O O . THR A 1 112 ? 5.885 12.772 -3.063 1.00 81.44 112 THR A O 1
ATOM 861 N N . GLY A 1 113 ? 6.050 11.732 -1.084 1.00 85.94 113 GLY A N 1
ATOM 862 C CA . GLY A 1 113 ? 6.303 10.392 -1.603 1.00 85.94 113 GLY A CA 1
ATOM 863 C C . GLY A 1 113 ? 5.166 9.872 -2.466 1.00 85.94 113 GLY A C 1
ATOM 864 O O . GLY A 1 113 ? 5.404 9.551 -3.622 1.0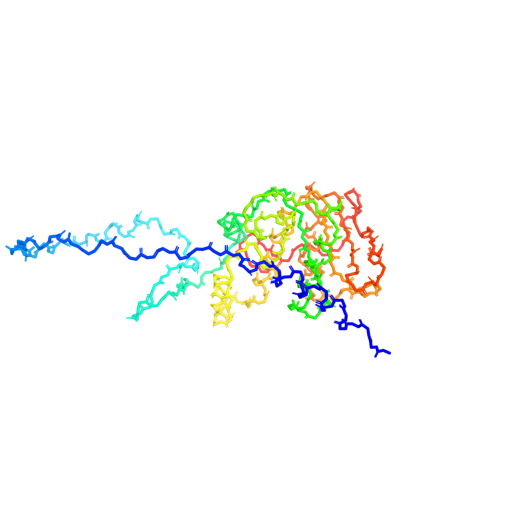0 85.94 113 GLY A O 1
ATOM 865 N N . ILE A 1 114 ? 3.923 9.913 -1.971 1.00 88.62 114 ILE A N 1
ATOM 866 C CA . ILE A 1 114 ? 2.742 9.561 -2.785 1.00 88.62 114 ILE A CA 1
ATOM 867 C C . ILE A 1 114 ? 2.700 10.395 -4.066 1.00 88.62 114 ILE A C 1
ATOM 869 O O . ILE A 1 114 ? 2.473 9.865 -5.150 1.00 88.62 114 ILE A O 1
ATOM 873 N N . THR A 1 115 ? 2.918 11.706 -3.951 1.00 89.62 115 THR A N 1
ATOM 874 C CA . THR A 1 115 ? 2.868 12.618 -5.101 1.00 89.62 115 THR A CA 1
ATOM 875 C C . THR A 1 115 ? 3.942 12.275 -6.136 1.00 89.62 115 THR A C 1
ATOM 877 O O . THR A 1 115 ? 3.638 12.194 -7.325 1.00 89.62 115 THR A O 1
ATOM 880 N N . LEU A 1 116 ? 5.175 12.019 -5.692 1.00 90.44 116 LEU A N 1
ATOM 881 C CA . LEU A 1 116 ? 6.295 11.629 -6.548 1.00 90.44 116 LEU A CA 1
ATOM 882 C C . LEU A 1 116 ? 6.046 10.274 -7.217 1.00 90.44 116 LEU A C 1
ATOM 884 O O . LEU A 1 116 ? 6.177 10.175 -8.433 1.00 90.44 116 LEU A O 1
ATOM 888 N N . SER A 1 117 ? 5.606 9.264 -6.463 1.00 92.00 117 SER A N 1
ATOM 889 C CA . SER A 1 117 ? 5.266 7.938 -6.996 1.00 92.00 117 SER A CA 1
ATOM 890 C C . SER A 1 117 ? 4.173 8.012 -8.060 1.00 92.00 117 SER A C 1
ATOM 892 O O . SER A 1 117 ? 4.299 7.418 -9.129 1.00 92.00 117 SER A O 1
ATOM 894 N N . LYS A 1 118 ? 3.115 8.793 -7.810 1.00 90.56 118 LYS A N 1
ATOM 895 C CA . LYS A 1 118 ? 2.040 9.019 -8.786 1.00 90.56 118 LYS A CA 1
ATOM 896 C C . LYS A 1 118 ? 2.539 9.757 -10.022 1.00 90.56 118 LYS A C 1
ATOM 898 O O . LYS A 1 118 ? 2.145 9.408 -11.131 1.00 90.56 118 LYS A O 1
ATOM 903 N N . CYS A 1 119 ? 3.389 10.769 -9.851 1.00 89.19 119 CYS A N 1
ATOM 904 C CA . CYS A 1 119 ? 3.954 11.499 -10.983 1.00 89.19 119 CYS A CA 1
ATOM 905 C C . CYS A 1 119 ? 4.829 10.582 -11.847 1.00 89.19 119 CYS A C 1
ATOM 907 O O . CYS A 1 119 ? 4.664 10.561 -13.065 1.00 89.19 119 CYS A O 1
ATOM 909 N N . TRP A 1 120 ? 5.676 9.757 -11.223 1.00 91.81 120 TRP A N 1
ATOM 910 C CA . TRP A 1 120 ? 6.451 8.745 -11.934 1.00 91.81 120 TRP A CA 1
ATOM 911 C C . TRP A 1 120 ? 5.530 7.785 -12.695 1.00 91.81 120 TRP A C 1
ATOM 913 O O . TRP A 1 120 ? 5.668 7.658 -13.906 1.00 91.81 120 TRP A O 1
ATOM 923 N N . ALA A 1 121 ? 4.529 7.191 -12.038 1.00 91.31 121 ALA A N 1
ATOM 924 C CA . ALA A 1 121 ? 3.624 6.228 -12.672 1.00 91.31 121 ALA A CA 1
ATOM 925 C C . ALA A 1 121 ? 2.895 6.812 -13.895 1.00 91.31 121 ALA A C 1
ATOM 927 O O . ALA A 1 121 ? 2.821 6.171 -14.941 1.00 91.31 121 ALA A O 1
ATOM 928 N N . ASN A 1 122 ? 2.422 8.058 -13.799 1.00 87.75 122 ASN A N 1
ATOM 929 C CA . ASN A 1 122 ? 1.743 8.740 -14.905 1.00 87.75 122 ASN A CA 1
ATOM 930 C C . ASN A 1 122 ? 2.667 9.051 -16.095 1.00 87.75 122 ASN A C 1
ATOM 932 O O . ASN A 1 122 ? 2.186 9.145 -17.223 1.00 87.75 122 ASN A O 1
ATOM 936 N N . ASN A 1 123 ? 3.975 9.180 -15.864 1.00 87.44 123 ASN A N 1
ATOM 937 C CA . ASN A 1 123 ? 4.973 9.387 -16.915 1.00 87.44 123 ASN A CA 1
ATOM 938 C C . ASN A 1 123 ? 5.509 8.071 -17.512 1.00 87.44 123 ASN A C 1
ATOM 940 O O . ASN A 1 123 ? 6.293 8.115 -18.456 1.00 87.44 123 ASN A O 1
ATOM 944 N N . HIS A 1 124 ? 5.064 6.909 -17.013 1.00 90.19 124 HIS A N 1
ATOM 945 C CA . HIS A 1 124 ? 5.486 5.583 -17.486 1.00 90.19 124 HIS A CA 1
ATOM 946 C C . HIS A 1 124 ? 4.298 4.715 -17.940 1.00 90.19 124 HIS A C 1
ATOM 948 O O . HIS A 1 124 ? 4.136 3.592 -17.462 1.00 90.19 124 HIS A O 1
ATOM 954 N N . PRO A 1 125 ? 3.468 5.172 -18.898 1.00 88.88 125 PRO A N 1
ATOM 955 C CA . PRO A 1 125 ? 2.250 4.463 -19.306 1.00 88.88 125 PRO A CA 1
ATOM 956 C C . PRO A 1 125 ? 2.509 3.098 -19.961 1.00 88.88 125 PRO A C 1
ATOM 958 O O . PRO A 1 125 ? 1.612 2.262 -19.993 1.00 88.88 125 PRO A O 1
ATOM 961 N N . ALA A 1 126 ? 3.718 2.855 -20.478 1.00 88.25 126 ALA A N 1
ATOM 962 C CA . ALA A 1 126 ? 4.109 1.544 -20.999 1.00 88.25 126 ALA A CA 1
ATOM 963 C C . ALA A 1 126 ? 4.266 0.489 -19.887 1.00 88.25 126 ALA A C 1
ATOM 965 O O . ALA A 1 126 ? 4.049 -0.692 -20.133 1.00 88.25 126 ALA A O 1
ATOM 966 N N . LEU A 1 127 ? 4.635 0.922 -18.677 1.00 89.94 127 LEU A N 1
ATOM 967 C CA . LEU A 1 127 ? 4.783 0.065 -17.498 1.00 89.94 127 LEU A CA 1
ATOM 968 C C . LEU A 1 127 ? 3.505 0.053 -16.658 1.00 89.94 127 LEU A C 1
ATOM 970 O O . LEU A 1 127 ? 3.097 -0.987 -16.154 1.00 89.94 127 LEU A O 1
ATOM 974 N N . ILE A 1 128 ? 2.860 1.215 -16.542 1.00 90.56 128 ILE A N 1
ATOM 975 C CA . ILE A 1 128 ? 1.655 1.431 -15.746 1.00 90.56 128 ILE A CA 1
ATOM 976 C C . ILE A 1 128 ? 0.509 1.880 -16.668 1.00 90.56 128 ILE A C 1
ATOM 978 O O . ILE A 1 128 ? 0.140 3.060 -16.687 1.00 90.56 128 ILE A O 1
ATOM 982 N N . PRO A 1 129 ? -0.058 0.969 -17.478 1.00 84.88 129 PRO A N 1
ATOM 983 C CA . PRO A 1 129 ? -1.077 1.326 -18.453 1.00 84.88 129 PRO A CA 1
ATOM 984 C C . PRO A 1 129 ? -2.362 1.797 -17.771 1.00 84.88 129 PRO A C 1
ATOM 986 O O . PRO A 1 129 ? -2.865 1.158 -16.849 1.00 84.88 129 PRO A O 1
ATOM 989 N N . SER A 1 130 ? -2.925 2.907 -18.256 1.00 79.62 130 SER A N 1
ATOM 990 C CA . SER A 1 130 ? -4.226 3.416 -17.805 1.00 79.62 130 SER A CA 1
ATOM 991 C C . SER A 1 130 ? -5.313 2.345 -17.940 1.00 79.62 130 SER A C 1
ATOM 993 O O . SER A 1 130 ? -5.388 1.649 -18.951 1.00 79.62 130 SER A O 1
ATOM 995 N N . LYS A 1 131 ? -6.192 2.245 -16.940 1.00 72.44 131 LYS A N 1
ATOM 996 C CA . LYS A 1 131 ? -7.303 1.279 -16.918 1.00 72.44 131 LYS A CA 1
ATOM 997 C C . LYS A 1 131 ? -8.567 1.789 -17.598 1.00 72.44 131 LYS A C 1
ATOM 999 O O . LYS A 1 131 ? -9.437 0.990 -17.924 1.00 72.44 131 LYS A O 1
ATOM 1004 N N . SER A 1 132 ? -8.679 3.099 -17.805 1.00 65.56 132 SER A N 1
ATOM 1005 C CA . SER A 1 132 ? -9.840 3.701 -18.459 1.00 65.56 132 SER A CA 1
ATOM 1006 C C . SER A 1 132 ? -9.450 4.902 -19.317 1.00 65.56 132 SER A C 1
ATOM 1008 O O . SER A 1 13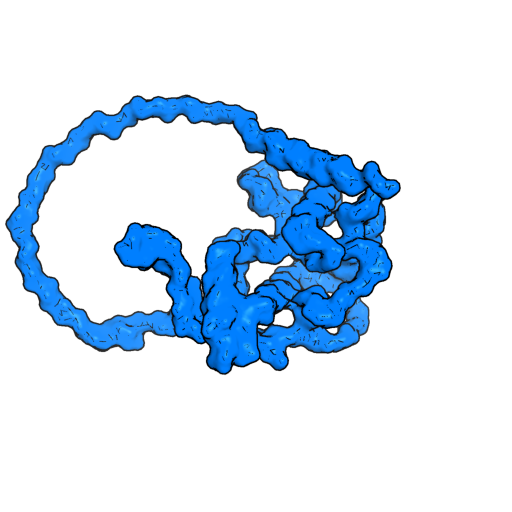2 ? -8.547 5.671 -18.974 1.00 65.56 132 SER A O 1
ATOM 1010 N N . THR A 1 133 ? -10.162 5.081 -20.429 1.00 59.56 133 THR A N 1
ATOM 1011 C CA . THR A 1 133 ? -10.129 6.291 -21.266 1.00 59.56 133 THR A CA 1
ATOM 1012 C C . THR A 1 133 ? -11.212 7.301 -20.867 1.00 59.56 133 THR A C 1
ATOM 1014 O O . THR A 1 133 ? -11.170 8.447 -21.308 1.00 59.56 133 THR A O 1
ATOM 1017 N N . THR A 1 134 ? -12.147 6.918 -19.988 1.00 52.06 134 THR A N 1
ATOM 1018 C CA . THR A 1 134 ? -13.271 7.739 -19.507 1.00 52.06 134 THR A CA 1
ATOM 1019 C C . THR A 1 134 ? -13.285 7.836 -17.971 1.00 52.06 134 THR A C 1
ATOM 1021 O O . THR A 1 134 ? -12.760 6.972 -17.268 1.00 52.06 134 THR A O 1
ATOM 1024 N N . GLY A 1 135 ? -13.861 8.911 -17.420 1.00 59.66 135 GLY A N 1
ATOM 1025 C CA . GLY A 1 135 ? -13.926 9.153 -15.970 1.00 59.66 135 GLY A CA 1
ATOM 1026 C C . GLY A 1 135 ? -12.823 10.069 -15.420 1.00 59.66 135 GLY A C 1
ATOM 1027 O O . GLY A 1 135 ? -11.967 10.567 -16.153 1.00 59.66 135 GLY A O 1
ATOM 1028 N N . ASN A 1 136 ? -12.874 10.341 -14.112 1.00 59.06 136 ASN A N 1
ATOM 1029 C CA . ASN A 1 136 ? -11.921 11.237 -13.448 1.00 59.06 136 ASN A CA 1
ATOM 1030 C C . ASN A 1 136 ? -10.505 10.622 -13.368 1.00 59.06 136 ASN A C 1
ATOM 1032 O O . ASN A 1 136 ? -10.319 9.416 -13.518 1.00 59.06 136 ASN A O 1
ATOM 1036 N N . ALA A 1 137 ? -9.482 11.448 -13.124 1.00 60.62 137 ALA A N 1
ATOM 1037 C CA . ALA A 1 137 ? -8.080 11.015 -13.146 1.00 60.62 137 ALA A CA 1
ATOM 1038 C C . ALA A 1 137 ? -7.774 9.820 -12.217 1.00 60.62 137 ALA A C 1
ATOM 1040 O O . ALA A 1 137 ? -6.990 8.949 -12.587 1.00 60.62 137 ALA A O 1
ATOM 1041 N N . ALA A 1 138 ? -8.429 9.737 -11.054 1.00 59.53 138 ALA A N 1
ATOM 1042 C CA . ALA A 1 138 ? -8.252 8.637 -10.107 1.00 59.53 138 ALA A CA 1
ATOM 1043 C C . ALA A 1 138 ? -8.869 7.313 -10.595 1.00 59.53 138 ALA A C 1
ATOM 1045 O O . ALA A 1 138 ? -8.311 6.250 -10.313 1.00 59.53 138 ALA A O 1
ATOM 1046 N N . ALA A 1 139 ? -9.978 7.384 -11.340 1.00 60.06 139 ALA A N 1
ATOM 1047 C CA . ALA A 1 139 ? -10.640 6.240 -11.970 1.00 60.06 139 ALA A CA 1
ATOM 1048 C C . ALA A 1 139 ? -9.893 5.729 -13.214 1.00 60.06 139 ALA A C 1
ATOM 1050 O O . ALA A 1 139 ? -9.991 4.553 -13.554 1.00 60.06 139 ALA A O 1
ATOM 1051 N N . ARG A 1 140 ? -9.122 6.594 -13.885 1.00 65.38 140 ARG A N 1
ATOM 1052 C CA . ARG A 1 140 ? -8.294 6.206 -15.040 1.00 65.38 140 ARG A CA 1
ATOM 1053 C C . ARG A 1 140 ? -6.985 5.531 -14.643 1.00 65.38 140 ARG A C 1
ATOM 1055 O O . ARG A 1 140 ? -6.503 4.678 -15.379 1.00 65.38 140 ARG A O 1
ATOM 1062 N N . ALA A 1 141 ? -6.409 5.903 -13.500 1.00 74.31 141 ALA A N 1
ATOM 1063 C CA . ALA A 1 141 ? -5.089 5.434 -13.091 1.00 74.31 141 ALA A CA 1
ATOM 1064 C C . ALA A 1 141 ? -4.987 3.897 -13.122 1.00 74.31 141 ALA A C 1
ATOM 1066 O O . ALA A 1 141 ? -5.727 3.193 -12.433 1.00 74.31 141 ALA A O 1
ATOM 1067 N N . GLY A 1 142 ? -4.021 3.394 -13.897 1.00 86.25 142 GLY A N 1
ATOM 1068 C CA . GLY A 1 142 ? -3.685 1.970 -14.005 1.00 86.25 142 GLY A CA 1
ATOM 1069 C C . GLY A 1 142 ? -3.203 1.325 -12.710 1.00 86.25 142 GLY A C 1
ATOM 1070 O O . GLY A 1 142 ? -3.077 0.108 -12.627 1.00 86.25 142 GLY A O 1
ATOM 1071 N N . TYR A 1 143 ? -2.951 2.151 -11.700 1.00 90.81 143 TYR A N 1
ATOM 1072 C CA . TYR A 1 143 ? -2.377 1.784 -10.421 1.00 90.81 143 TYR A CA 1
ATOM 1073 C C . TYR A 1 143 ? -3.290 2.151 -9.258 1.00 90.81 143 TYR A C 1
ATOM 1075 O O . TYR A 1 143 ? -4.180 2.988 -9.409 1.00 90.81 143 TYR A O 1
ATOM 1083 N N . VAL A 1 144 ? -3.019 1.591 -8.084 1.00 90.94 144 VAL A N 1
ATOM 1084 C CA . VAL A 1 144 ? -3.659 1.934 -6.814 1.00 90.94 144 VAL A CA 1
ATOM 1085 C C . VAL A 1 144 ? -2.616 2.045 -5.698 1.00 90.94 144 VAL A C 1
ATOM 1087 O O . VAL A 1 144 ? -1.673 1.259 -5.636 1.00 90.94 144 VAL A O 1
ATOM 1090 N N . MET A 1 145 ? -2.775 3.048 -4.832 1.00 90.25 145 MET A N 1
ATOM 1091 C CA . MET A 1 145 ? -1.923 3.310 -3.665 1.00 90.25 145 MET A CA 1
ATOM 1092 C C . MET A 1 145 ? -2.754 3.441 -2.387 1.00 90.25 145 MET A C 1
ATOM 1094 O O . MET A 1 145 ? -3.967 3.637 -2.440 1.00 90.25 145 MET A O 1
ATOM 1098 N N . PHE A 1 146 ? -2.083 3.422 -1.237 1.00 88.25 146 PHE A N 1
ATOM 1099 C CA . PHE A 1 146 ? -2.675 3.508 0.103 1.00 88.25 146 PHE A CA 1
ATOM 1100 C C . PHE A 1 146 ? -3.713 4.631 0.317 1.00 88.25 146 PHE A C 1
ATOM 1102 O O . PHE A 1 146 ? -4.656 4.462 1.087 1.00 88.25 146 PHE A O 1
ATOM 1109 N N . ASP A 1 147 ? -3.577 5.781 -0.350 1.00 86.44 147 ASP A N 1
ATOM 1110 C CA . ASP A 1 147 ? -4.514 6.910 -0.221 1.00 86.44 147 ASP A CA 1
ATOM 1111 C C . ASP A 1 147 ? -5.735 6.824 -1.157 1.00 86.44 147 ASP A C 1
ATOM 1113 O O . ASP A 1 147 ? -6.586 7.712 -1.149 1.00 86.44 147 ASP A O 1
ATOM 1117 N N . GLN A 1 148 ? -5.809 5.779 -1.985 1.00 84.38 148 GLN A N 1
ATOM 1118 C CA . GLN A 1 148 ? -6.880 5.545 -2.958 1.00 84.38 148 GLN A CA 1
ATOM 1119 C C . GLN A 1 148 ? -7.740 4.326 -2.620 1.00 84.38 148 GLN A C 1
ATOM 1121 O O . GLN A 1 148 ? -8.808 4.173 -3.207 1.00 84.38 148 GLN A O 1
ATOM 1126 N N . VAL A 1 149 ? -7.278 3.456 -1.719 1.00 83.62 149 VAL A N 1
ATOM 1127 C CA . VAL A 1 149 ? -7.942 2.175 -1.443 1.00 83.62 149 VAL A CA 1
ATOM 1128 C C . VAL A 1 149 ? -9.163 2.319 -0.551 1.00 83.62 149 VAL A C 1
ATOM 1130 O O . VAL A 1 149 ? -10.072 1.528 -0.669 1.00 83.62 149 VAL A O 1
ATOM 1133 N N . CYS A 1 150 ? -9.249 3.329 0.307 1.00 82.25 150 CYS A N 1
ATOM 1134 C CA . CYS A 1 150 ? -10.385 3.499 1.211 1.00 82.25 150 CYS A CA 1
ATOM 1135 C C . CYS A 1 150 ? -10.748 4.976 1.365 1.00 82.25 150 CYS A C 1
ATOM 1137 O O . CYS A 1 150 ? -9.998 5.870 0.967 1.00 82.25 150 CYS A O 1
ATOM 1139 N N . ASP A 1 151 ? -11.893 5.253 1.981 1.00 77.38 151 ASP A N 1
ATOM 1140 C CA . ASP A 1 151 ? -12.288 6.621 2.291 1.00 77.38 151 ASP A CA 1
ATOM 1141 C C . ASP A 1 151 ? -11.386 7.231 3.386 1.00 77.38 151 ASP A C 1
ATOM 1143 O O . ASP A 1 151 ? -11.262 6.686 4.487 1.00 77.38 151 ASP A O 1
ATOM 1147 N N . ASN A 1 152 ? -10.717 8.347 3.074 1.00 81.94 152 ASN A N 1
ATOM 1148 C CA . ASN A 1 152 ? -9.782 9.006 3.994 1.00 81.94 152 ASN A CA 1
ATOM 1149 C C . ASN A 1 152 ? -10.461 9.431 5.314 1.00 81.94 152 ASN A C 1
ATOM 1151 O O . ASN A 1 152 ? -9.903 9.136 6.371 1.00 81.94 152 ASN A O 1
ATOM 1155 N N . PRO A 1 153 ? -11.648 10.069 5.291 1.00 87.50 153 PRO A N 1
ATOM 1156 C CA . PRO A 1 153 ? -12.469 10.296 6.479 1.00 87.50 153 PRO A CA 1
ATOM 1157 C C . PRO A 1 153 ? -12.736 9.057 7.342 1.00 87.50 153 PRO A C 1
ATOM 1159 O O . PRO A 1 153 ? -12.562 9.132 8.557 1.00 87.50 153 PRO A O 1
ATOM 1162 N N . TRP A 1 154 ? -13.101 7.919 6.742 1.00 88.81 154 TRP A N 1
ATOM 1163 C CA . TRP A 1 154 ? -13.342 6.684 7.499 1.00 88.81 154 TRP A CA 1
ATOM 1164 C C . TRP A 1 154 ? -12.064 6.192 8.188 1.00 88.81 154 TRP A C 1
ATOM 1166 O O . TRP A 1 154 ? -12.055 5.986 9.399 1.00 88.81 154 TRP A O 1
ATOM 1176 N N . SER A 1 155 ? -10.953 6.088 7.448 1.00 89.38 155 SER A N 1
ATOM 1177 C CA . SER A 1 155 ? -9.660 5.704 8.035 1.00 89.38 155 SER A CA 1
ATOM 1178 C C . SER A 1 155 ? -9.222 6.655 9.147 1.00 89.38 155 SER A C 1
ATOM 1180 O O . SER A 1 155 ? -8.685 6.211 10.157 1.00 89.38 155 SER A O 1
ATOM 1182 N N . ALA A 1 156 ? -9.445 7.961 8.979 1.00 90.12 156 ALA A N 1
ATOM 1183 C CA . ALA A 1 156 ? -9.115 8.948 9.999 1.00 90.12 156 ALA A CA 1
ATOM 1184 C C . ALA A 1 156 ? -9.951 8.757 11.274 1.00 90.12 156 ALA A C 1
ATOM 1186 O O . ALA A 1 156 ? -9.412 8.904 12.368 1.00 90.12 156 ALA A O 1
ATOM 1187 N N . ALA A 1 157 ? -11.231 8.402 11.144 1.00 90.19 157 ALA A N 1
ATOM 1188 C CA . ALA A 1 157 ? -12.094 8.116 12.284 1.00 90.19 157 ALA A CA 1
ATOM 1189 C C . ALA A 1 157 ? -11.634 6.876 13.063 1.00 90.19 157 ALA A C 1
ATOM 1191 O O . ALA A 1 157 ? -11.513 6.949 14.283 1.00 90.19 157 ALA A O 1
ATOM 1192 N N . VAL A 1 158 ? -11.285 5.787 12.366 1.00 89.75 158 VAL A N 1
ATOM 1193 C CA . VAL A 1 158 ? -10.733 4.574 12.998 1.00 89.75 158 VAL A CA 1
ATOM 1194 C C . VAL A 1 158 ? -9.437 4.893 13.751 1.00 89.75 158 VAL A C 1
ATOM 1196 O O . VAL A 1 158 ? -9.295 4.550 14.920 1.00 89.75 158 VAL A O 1
ATOM 1199 N N . VAL A 1 159 ? -8.506 5.618 13.116 1.00 90.88 159 VAL A N 1
ATOM 1200 C CA . VAL A 1 159 ? -7.244 6.042 13.752 1.00 90.88 159 VAL A CA 1
ATOM 1201 C C . VAL A 1 159 ? -7.502 6.867 15.014 1.00 90.88 159 VAL A C 1
ATOM 1203 O O . VAL A 1 159 ? -6.836 6.668 16.029 1.00 90.88 159 VAL A O 1
ATOM 1206 N N . GLN A 1 160 ? -8.450 7.807 14.962 1.00 90.62 160 GLN A N 1
ATOM 1207 C CA . GLN A 1 160 ? -8.809 8.627 16.120 1.00 90.62 160 GLN A CA 1
ATOM 1208 C C . GLN A 1 160 ? -9.387 7.784 17.258 1.00 90.62 160 GLN A C 1
ATOM 1210 O O . GLN A 1 160 ? -9.007 7.996 18.411 1.00 90.62 160 GLN A O 1
ATOM 1215 N N . ASP A 1 161 ? -10.266 6.834 16.942 1.00 88.44 161 ASP A N 1
ATOM 1216 C CA . ASP A 1 161 ? -10.853 5.942 17.937 1.00 88.44 161 ASP A CA 1
ATOM 1217 C C . ASP A 1 161 ? -9.792 5.048 18.593 1.00 88.44 161 ASP A C 1
ATOM 1219 O O . ASP A 1 161 ? -9.690 5.004 19.818 1.00 88.44 161 ASP A O 1
ATOM 1223 N N . TYR A 1 162 ? -8.902 4.445 17.805 1.00 88.94 162 TYR A N 1
ATOM 1224 C CA . TYR A 1 162 ? -7.835 3.594 18.335 1.00 88.94 162 TYR A CA 1
ATOM 1225 C C . TYR A 1 162 ? -6.860 4.366 19.213 1.00 88.94 162 TYR A C 1
ATOM 1227 O O . TYR A 1 162 ? -6.518 3.917 20.303 1.00 88.94 162 TYR A O 1
ATOM 1235 N N . ASN A 1 163 ? -6.456 5.565 18.794 1.00 89.38 163 ASN A N 1
ATOM 1236 C CA . ASN A 1 163 ? -5.586 6.410 19.611 1.00 89.38 163 ASN A CA 1
ATOM 1237 C C . ASN A 1 163 ? -6.259 6.811 20.934 1.00 89.38 163 ASN A C 1
ATOM 1239 O O . ASN A 1 163 ? -5.590 6.920 21.960 1.00 89.38 163 ASN A O 1
ATOM 1243 N N . LYS A 1 164 ? -7.584 7.005 20.937 1.00 87.69 164 LYS A N 1
ATOM 1244 C CA . LYS A 1 164 ? -8.357 7.277 22.156 1.00 87.69 164 LYS A CA 1
ATOM 1245 C C . LYS A 1 164 ? -8.456 6.042 23.059 1.00 87.69 164 LYS A C 1
ATOM 1247 O O . LYS A 1 164 ? -8.380 6.180 24.280 1.00 87.69 164 LYS A O 1
ATOM 1252 N N . ASN A 1 165 ? -8.603 4.858 22.470 1.00 82.94 165 ASN A N 1
ATOM 1253 C CA . ASN A 1 165 ? -8.858 3.598 23.167 1.00 82.94 165 ASN A CA 1
ATOM 1254 C C . ASN A 1 165 ? -7.611 2.702 23.314 1.00 82.94 165 ASN A C 1
ATOM 1256 O O . ASN A 1 165 ? -7.735 1.561 23.756 1.00 82.94 165 ASN A O 1
ATOM 1260 N N . GLN A 1 166 ? -6.406 3.206 23.016 1.00 82.25 166 GLN A N 1
ATOM 1261 C CA . GLN A 1 166 ? -5.162 2.421 22.951 1.00 82.25 166 GLN A CA 1
ATOM 1262 C C . GLN A 1 166 ? -4.913 1.570 24.201 1.00 82.25 166 GLN A C 1
ATOM 1264 O O . GLN A 1 166 ? -4.487 0.424 24.098 1.00 82.25 166 GLN A O 1
ATOM 1269 N N . LYS A 1 167 ? -5.198 2.110 25.393 1.00 79.56 167 LYS A N 1
ATOM 1270 C CA . LYS A 1 167 ? -5.018 1.379 26.660 1.00 79.56 167 LYS A CA 1
ATOM 1271 C C . LYS A 1 167 ? -5.872 0.113 26.744 1.00 79.56 167 LYS A C 1
ATOM 1273 O O . LYS A 1 167 ? -5.455 -0.845 27.381 1.00 79.56 167 LYS A O 1
ATOM 1278 N N . THR A 1 168 ? -7.052 0.136 26.134 1.00 80.62 168 THR A N 1
ATOM 1279 C CA . THR A 1 168 ? -7.997 -0.983 26.129 1.00 80.62 168 THR A CA 1
ATOM 1280 C C . THR A 1 168 ? -7.712 -1.938 24.975 1.00 80.62 168 THR A C 1
ATOM 1282 O O . THR A 1 168 ? -7.808 -3.146 25.155 1.00 80.62 168 THR A O 1
ATOM 1285 N N . LEU A 1 169 ? -7.339 -1.411 23.805 1.00 76.06 169 LEU A N 1
ATOM 1286 C CA . LEU A 1 169 ? -7.089 -2.214 22.605 1.00 76.06 169 LEU A CA 1
ATOM 1287 C C . LEU A 1 169 ? -5.701 -2.873 22.598 1.00 76.06 169 LEU A C 1
ATOM 1289 O O . LEU A 1 169 ? -5.523 -3.917 21.985 1.00 76.06 169 LEU A O 1
ATOM 1293 N N . GLY A 1 170 ? -4.718 -2.282 23.283 1.00 81.12 170 GLY A N 1
ATOM 1294 C CA . GLY A 1 170 ? -3.328 -2.749 23.288 1.00 81.12 170 GLY A CA 1
ATOM 1295 C C . GLY A 1 170 ? -2.500 -2.271 22.089 1.00 81.12 170 GLY A C 1
ATOM 1296 O O . GLY A 1 170 ? -1.329 -2.626 21.981 1.00 81.12 170 GLY A O 1
ATOM 1297 N N . PHE A 1 171 ? -3.075 -1.446 21.210 1.00 81.25 171 PHE A N 1
ATOM 1298 C CA . PHE A 1 171 ? -2.427 -0.900 20.017 1.00 81.25 171 PHE A CA 1
ATOM 1299 C C . PHE A 1 171 ? -3.057 0.424 19.571 1.00 81.25 171 PHE A C 1
ATOM 1301 O O . PHE A 1 171 ? -4.100 0.832 20.082 1.00 81.25 171 PHE A O 1
ATOM 1308 N N . ASP A 1 172 ? -2.390 1.121 18.651 1.00 86.88 172 ASP A N 1
ATOM 1309 C CA . ASP A 1 172 ? -2.748 2.469 18.208 1.00 86.88 172 ASP A CA 1
ATOM 1310 C C . ASP A 1 172 ? -3.159 2.538 16.727 1.00 86.88 172 ASP A C 1
ATOM 1312 O O . ASP A 1 172 ? -3.221 1.543 15.996 1.00 86.88 172 ASP A O 1
ATOM 1316 N N . GLY A 1 173 ? -3.456 3.754 16.271 1.00 86.62 173 GLY A N 1
ATOM 1317 C CA . GLY A 1 173 ? -3.817 4.015 14.887 1.00 86.62 173 GLY A CA 1
ATOM 1318 C C . GLY A 1 173 ? -2.677 3.819 13.879 1.00 86.62 173 GLY A C 1
ATOM 1319 O O . GLY A 1 173 ? -2.969 3.599 12.707 1.00 86.62 173 GLY A O 1
ATOM 1320 N N . ASP A 1 174 ? -1.400 3.862 14.279 1.00 89.50 174 ASP A N 1
ATOM 1321 C CA . ASP A 1 174 ? -0.286 3.545 13.368 1.00 89.50 174 ASP A CA 1
ATOM 1322 C C . ASP A 1 174 ? -0.307 2.058 13.002 1.00 89.50 174 ASP A C 1
ATOM 1324 O O . ASP A 1 174 ? -0.179 1.694 11.830 1.00 89.50 174 ASP A O 1
ATOM 1328 N N . GLN A 1 175 ? -0.573 1.197 13.985 1.00 88.38 175 GLN A N 1
ATOM 1329 C CA . GLN A 1 175 ? -0.715 -0.238 13.748 1.00 88.38 175 GLN A CA 1
ATOM 1330 C C . GLN A 1 175 ? -1.914 -0.563 12.851 1.00 88.38 175 GLN A C 1
ATOM 1332 O O . GLN A 1 175 ? -1.779 -1.365 11.928 1.00 88.38 175 GLN A O 1
ATOM 1337 N N . PHE A 1 176 ? -3.044 0.132 13.015 1.00 90.50 176 PHE A N 1
ATOM 1338 C CA . PHE A 1 176 ? -4.158 0.035 12.064 1.00 90.50 176 PHE A CA 1
ATOM 1339 C C . PHE A 1 176 ? -3.742 0.382 10.632 1.00 90.50 176 PHE A C 1
ATOM 1341 O O . PHE A 1 176 ? -4.059 -0.351 9.694 1.00 90.50 176 PHE A O 1
ATOM 1348 N N . LEU A 1 177 ? -3.026 1.494 10.439 1.00 92.19 177 LEU A N 1
ATOM 1349 C CA . LEU A 1 177 ? -2.574 1.910 9.111 1.00 92.19 177 LEU A CA 1
ATOM 1350 C C . LEU A 1 177 ? -1.618 0.878 8.500 1.00 92.19 177 LEU A C 1
ATOM 1352 O O . LEU A 1 177 ? -1.707 0.606 7.303 1.00 92.19 177 LEU A O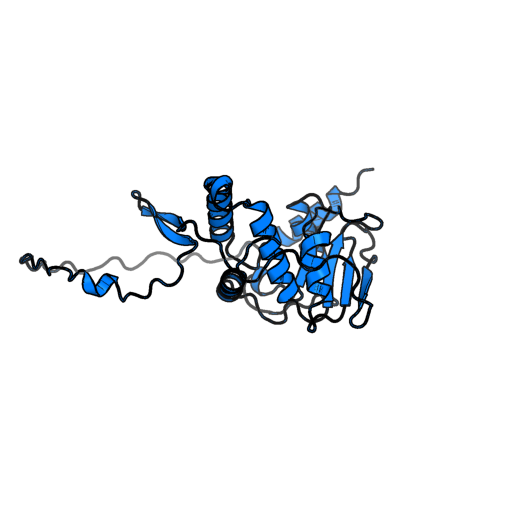 1
ATOM 1356 N N . LYS A 1 178 ? -0.764 0.253 9.313 1.00 92.25 178 LYS A N 1
ATOM 1357 C CA . LYS A 1 178 ? 0.099 -0.855 8.891 1.00 92.25 178 LYS A CA 1
ATOM 1358 C C . LYS A 1 178 ? -0.700 -2.099 8.493 1.00 92.25 178 LYS A C 1
ATOM 1360 O O . LYS A 1 178 ? -0.444 -2.639 7.419 1.00 92.25 178 LYS A O 1
ATOM 1365 N N . CYS A 1 179 ? -1.724 -2.486 9.256 1.00 91.50 179 CYS A N 1
ATOM 1366 C CA . CYS A 1 179 ? -2.627 -3.581 8.880 1.00 91.50 179 CYS A CA 1
ATOM 1367 C C . CYS A 1 179 ? -3.411 -3.287 7.607 1.00 91.50 179 CYS A C 1
ATOM 1369 O O . CYS A 1 179 ? -3.544 -4.152 6.744 1.00 91.50 179 CYS A O 1
ATOM 1371 N N . LYS A 1 180 ? -3.851 -2.041 7.424 1.00 92.19 180 LYS A N 1
ATOM 1372 C CA . LYS A 1 180 ? -4.462 -1.608 6.169 1.00 92.19 180 LYS A CA 1
ATOM 1373 C C . LYS A 1 180 ? -3.499 -1.743 4.989 1.00 92.19 180 LYS A C 1
ATOM 1375 O O . LYS A 1 180 ? -3.912 -2.145 3.905 1.00 92.19 180 LYS A O 1
ATOM 1380 N N . SER A 1 181 ? -2.221 -1.427 5.186 1.00 93.81 181 SER A N 1
ATOM 1381 C CA . SER A 1 181 ? -1.216 -1.583 4.132 1.00 93.81 181 SER A CA 1
ATOM 1382 C C . SER A 1 181 ? -0.890 -3.050 3.840 1.00 93.81 181 SER A C 1
ATOM 1384 O O . SER A 1 181 ? -0.737 -3.427 2.679 1.00 93.81 181 SER A O 1
ATOM 1386 N N . GLN A 1 182 ? -0.872 -3.902 4.870 1.00 94.50 182 GLN A N 1
ATOM 1387 C CA . GLN A 1 182 ? -0.762 -5.352 4.704 1.00 94.50 182 GLN A CA 1
ATOM 1388 C C . GLN A 1 182 ? -1.933 -5.911 3.889 1.00 94.50 182 GLN A C 1
ATOM 1390 O O . GLN A 1 182 ? -1.708 -6.620 2.913 1.00 94.50 182 GLN A O 1
ATOM 1395 N N . ALA A 1 183 ? -3.170 -5.530 4.220 1.00 93.06 183 ALA A N 1
ATOM 1396 C CA . ALA A 1 183 ? -4.354 -5.951 3.473 1.00 93.06 183 ALA A CA 1
ATOM 1397 C C . ALA A 1 183 ? -4.251 -5.561 1.986 1.00 93.06 183 ALA A C 1
ATOM 1399 O O . ALA A 1 183 ? -4.618 -6.333 1.105 1.00 93.06 183 ALA A O 1
ATOM 1400 N N . LEU A 1 184 ? -3.686 -4.386 1.680 1.00 94.12 184 LEU A N 1
ATOM 1401 C CA . LEU A 1 184 ? -3.428 -3.970 0.298 1.00 94.12 184 LEU A CA 1
ATOM 1402 C C . LEU A 1 184 ? -2.387 -4.865 -0.398 1.00 94.12 184 LEU A C 1
ATOM 1404 O O . LEU A 1 184 ? -2.554 -5.200 -1.570 1.00 94.12 184 LEU A O 1
ATOM 1408 N N . ALA A 1 185 ? -1.329 -5.269 0.305 1.00 94.69 185 ALA A N 1
ATOM 1409 C CA . ALA A 1 185 ? -0.335 -6.213 -0.208 1.00 94.69 185 ALA A CA 1
ATOM 1410 C C . ALA A 1 185 ? -0.928 -7.608 -0.466 1.00 94.69 185 ALA A C 1
ATOM 1412 O O . ALA A 1 185 ? -0.624 -8.230 -1.485 1.00 94.69 185 ALA A O 1
ATOM 1413 N N . GLU A 1 186 ? -1.822 -8.077 0.400 1.00 93.19 186 GLU A N 1
ATOM 1414 C CA . GLU A 1 186 ? -2.529 -9.356 0.245 1.00 93.19 186 GLU A CA 1
ATOM 1415 C C . GLU A 1 186 ? -3.515 -9.351 -0.936 1.00 93.19 186 GLU A C 1
ATOM 1417 O O . GLU A 1 186 ? -3.729 -10.384 -1.565 1.00 93.19 186 GLU A O 1
ATOM 1422 N N . GLN A 1 187 ? -4.070 -8.187 -1.293 1.00 92.56 187 GLN A N 1
ATOM 1423 C CA . GLN A 1 187 ? -4.928 -8.014 -2.477 1.00 92.56 187 GLN A CA 1
ATOM 1424 C C . GLN A 1 187 ? -4.168 -7.654 -3.758 1.00 92.56 187 GLN A C 1
ATOM 1426 O O . GLN A 1 187 ? -4.785 -7.447 -4.811 1.00 92.56 187 GLN A O 1
ATOM 1431 N N . ALA A 1 188 ? -2.844 -7.516 -3.694 1.00 93.75 188 ALA A N 1
ATOM 1432 C CA . ALA A 1 188 ? -2.048 -7.221 -4.873 1.00 93.75 188 ALA A CA 1
ATOM 1433 C C . ALA A 1 188 ? -2.084 -8.392 -5.870 1.00 93.75 188 ALA A C 1
ATOM 1435 O O . ALA A 1 188 ? -2.254 -9.555 -5.501 1.00 93.75 188 ALA A O 1
ATOM 1436 N N . SER A 1 189 ? -1.923 -8.085 -7.155 1.00 93.19 189 SER A N 1
ATOM 1437 C CA . SER A 1 189 ? -1.867 -9.095 -8.214 1.00 93.19 189 SER A CA 1
ATOM 1438 C C . SER A 1 189 ? -0.984 -8.622 -9.362 1.00 93.19 189 SER A C 1
ATOM 1440 O O . SER A 1 189 ? -0.904 -7.423 -9.629 1.00 93.19 189 SER A O 1
ATOM 1442 N N . GLY A 1 190 ? -0.338 -9.564 -10.049 1.00 94.38 190 GLY A N 1
ATOM 1443 C CA . GLY A 1 190 ? 0.595 -9.270 -11.129 1.00 94.38 190 GLY A CA 1
ATOM 1444 C C . GLY A 1 190 ? 1.896 -8.658 -10.616 1.00 94.38 190 GLY A C 1
ATOM 1445 O O . GLY A 1 190 ? 2.467 -9.124 -9.630 1.00 94.38 190 GLY A O 1
ATOM 1446 N N . ASP A 1 191 ? 2.376 -7.636 -11.312 1.00 96.19 191 ASP A N 1
ATOM 1447 C CA . ASP A 1 191 ? 3.594 -6.923 -10.943 1.00 96.19 191 ASP A CA 1
ATOM 1448 C C . ASP A 1 191 ? 3.277 -5.781 -9.972 1.00 96.19 191 ASP A C 1
ATOM 1450 O O . ASP A 1 191 ? 2.289 -5.061 -10.130 1.00 96.19 191 ASP A O 1
ATOM 1454 N N . VAL A 1 192 ? 4.130 -5.612 -8.965 1.00 97.19 192 VAL A N 1
ATOM 1455 C CA . VAL A 1 192 ? 3.981 -4.617 -7.898 1.00 97.19 192 VAL A CA 1
ATOM 1456 C C . VAL A 1 192 ? 5.164 -3.662 -7.921 1.00 97.19 192 VAL A C 1
ATOM 1458 O O . VAL A 1 192 ? 6.304 -4.082 -8.117 1.00 97.19 192 VAL A O 1
ATOM 1461 N N . TYR A 1 193 ? 4.904 -2.376 -7.685 1.00 97.25 193 TYR A N 1
ATOM 1462 C CA . TYR A 1 193 ? 5.936 -1.339 -7.675 1.00 97.25 193 TYR A CA 1
ATOM 1463 C C . TYR A 1 193 ? 6.103 -0.732 -6.284 1.00 97.25 193 TYR A C 1
ATOM 1465 O O . TYR A 1 193 ? 5.145 -0.326 -5.632 1.00 97.25 193 TYR A O 1
ATOM 1473 N N . PHE A 1 194 ? 7.345 -0.633 -5.840 1.00 96.31 194 PHE A N 1
ATOM 1474 C CA . PHE A 1 194 ? 7.757 -0.073 -4.567 1.00 96.31 194 PHE A CA 1
ATOM 1475 C C . PHE A 1 194 ? 8.686 1.113 -4.805 1.00 96.31 194 PHE A C 1
ATOM 1477 O O . PHE A 1 194 ? 9.772 0.976 -5.360 1.00 96.31 194 PHE A O 1
ATOM 1484 N N . PHE A 1 195 ? 8.264 2.295 -4.377 1.00 95.81 195 PHE A N 1
ATOM 1485 C CA . PHE A 1 195 ? 9.005 3.528 -4.591 1.00 95.81 195 PHE A CA 1
ATOM 1486 C C . PHE A 1 195 ? 9.886 3.860 -3.384 1.00 95.81 195 PHE A C 1
ATOM 1488 O O . PHE A 1 195 ? 9.378 4.132 -2.293 1.00 95.81 195 PHE A O 1
ATOM 1495 N N . ALA A 1 196 ? 11.203 3.873 -3.585 1.00 94.38 196 ALA A N 1
ATOM 1496 C CA . ALA A 1 196 ? 12.189 4.241 -2.572 1.00 94.38 196 ALA A CA 1
ATOM 1497 C C . ALA A 1 196 ? 13.507 4.686 -3.231 1.00 94.38 196 ALA A C 1
ATOM 1499 O O . ALA A 1 196 ? 13.898 4.075 -4.229 1.00 94.38 196 ALA A O 1
ATOM 1500 N N . PRO A 1 197 ? 14.241 5.666 -2.661 1.00 90.69 197 PRO A N 1
ATOM 1501 C CA . PRO A 1 197 ? 15.504 6.126 -3.241 1.00 90.69 197 PRO A CA 1
ATOM 1502 C C . PRO A 1 197 ? 16.511 4.987 -3.370 1.00 90.69 197 PRO A C 1
ATOM 1504 O O . PRO A 1 197 ? 16.587 4.154 -2.468 1.00 90.69 197 PRO A O 1
ATOM 1507 N N . LYS A 1 198 ? 17.298 4.930 -4.441 1.00 88.12 198 LYS A N 1
ATOM 1508 C CA . LYS A 1 198 ? 18.275 3.863 -4.690 1.00 88.12 198 LYS A CA 1
ATOM 1509 C C . LYS A 1 198 ? 19.315 3.774 -3.573 1.00 88.12 198 LYS A C 1
ATOM 1511 O O . LYS A 1 198 ? 19.740 4.777 -3.007 1.00 88.12 198 LYS A O 1
ATOM 1516 N N . GLY A 1 199 ? 19.713 2.550 -3.222 1.00 85.06 199 GLY A N 1
ATOM 1517 C CA . GLY A 1 199 ? 20.705 2.299 -2.168 1.00 85.06 199 GLY A CA 1
ATOM 1518 C C . GLY A 1 199 ? 20.229 2.575 -0.734 1.00 85.06 199 GLY A C 1
ATOM 1519 O O . GLY A 1 199 ? 20.964 2.294 0.207 1.00 85.06 199 GLY A O 1
ATOM 1520 N N . VAL A 1 200 ? 19.004 3.074 -0.533 1.00 88.75 200 VAL A N 1
ATOM 1521 C CA . VAL A 1 200 ? 18.434 3.268 0.808 1.00 88.75 200 VAL A CA 1
ATOM 1522 C C . VAL A 1 200 ? 17.824 1.968 1.317 1.00 88.75 200 VAL A C 1
ATOM 1524 O O . VAL A 1 200 ? 16.888 1.439 0.723 1.00 88.75 200 VAL A O 1
ATOM 1527 N N . THR A 1 201 ? 18.308 1.453 2.438 1.00 90.38 201 THR A N 1
ATOM 1528 C CA . THR A 1 201 ? 17.651 0.328 3.110 1.00 90.38 201 THR A CA 1
ATOM 1529 C C . THR A 1 201 ? 16.405 0.835 3.842 1.00 90.38 201 THR A C 1
ATOM 1531 O O . THR A 1 201 ? 16.529 1.746 4.665 1.00 90.38 201 THR A O 1
ATOM 1534 N N . PRO A 1 202 ? 15.205 0.285 3.575 1.00 91.00 202 PRO A N 1
ATOM 1535 C CA . PRO A 1 202 ? 14.010 0.631 4.337 1.00 91.00 202 PRO A CA 1
ATOM 1536 C C . PRO A 1 202 ? 14.209 0.380 5.836 1.00 91.00 202 PRO A C 1
ATOM 1538 O O . PRO A 1 202 ? 14.805 -0.620 6.232 1.00 91.00 202 PRO A O 1
ATOM 1541 N N . ALA A 1 203 ? 13.705 1.284 6.679 1.00 90.56 203 ALA A N 1
ATOM 1542 C CA . ALA A 1 203 ? 13.828 1.144 8.128 1.00 90.56 203 ALA A CA 1
ATOM 1543 C C . ALA A 1 203 ? 13.118 -0.128 8.620 1.00 90.56 203 ALA A C 1
ATOM 1545 O O . ALA A 1 203 ? 12.007 -0.423 8.173 1.00 90.56 203 ALA A O 1
ATOM 1546 N N . SER A 1 204 ? 13.719 -0.838 9.579 1.00 87.38 204 SER A N 1
ATOM 1547 C CA . SER A 1 204 ? 13.189 -2.105 10.109 1.00 87.38 204 SER A CA 1
ATOM 1548 C C . SER A 1 204 ? 11.772 -1.984 10.682 1.00 87.38 204 SER A C 1
ATOM 1550 O O . SER A 1 204 ? 10.975 -2.897 10.528 1.00 87.38 204 SER A O 1
ATOM 1552 N N . GLY A 1 205 ? 11.426 -0.838 11.278 1.00 85.44 205 GLY A N 1
ATOM 1553 C CA . GLY A 1 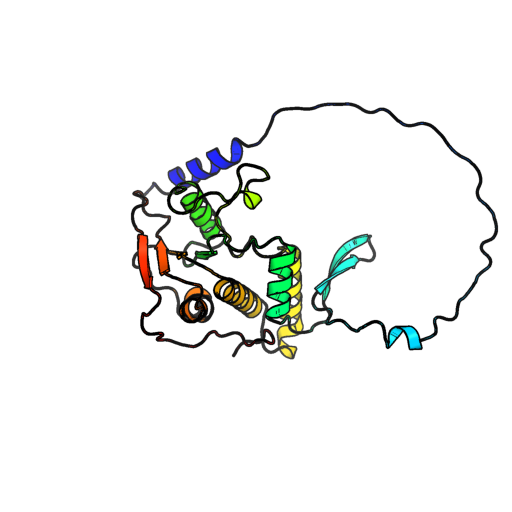205 ? 10.081 -0.558 11.802 1.00 85.44 205 GLY A CA 1
ATOM 1554 C C . GLY A 1 205 ? 9.082 0.022 10.789 1.00 85.44 205 GLY A C 1
ATOM 1555 O O . GLY A 1 205 ? 7.986 0.428 11.182 1.00 85.44 205 GLY A O 1
ATOM 1556 N N . SER A 1 206 ? 9.450 0.135 9.509 1.00 90.31 206 SER A N 1
ATOM 1557 C CA . SER A 1 206 ? 8.551 0.665 8.476 1.00 90.31 206 SER A CA 1
ATOM 1558 C C . SER A 1 206 ? 7.460 -0.341 8.099 1.00 90.31 206 SER A C 1
ATOM 1560 O O . SER A 1 206 ? 7.673 -1.552 8.164 1.00 90.31 206 SER A O 1
ATOM 1562 N N . ALA A 1 207 ? 6.307 0.167 7.644 1.00 92.25 207 ALA A N 1
ATOM 1563 C CA . ALA A 1 207 ? 5.233 -0.665 7.095 1.00 92.25 207 ALA A CA 1
ATOM 1564 C C . ALA A 1 207 ? 5.753 -1.592 5.983 1.00 92.25 207 ALA A C 1
ATOM 1566 O O . ALA A 1 207 ? 5.418 -2.771 5.963 1.00 92.25 207 ALA A O 1
ATOM 1567 N N . TRP A 1 208 ? 6.658 -1.091 5.134 1.00 94.38 208 TRP A N 1
ATOM 1568 C CA . TRP A 1 208 ? 7.285 -1.880 4.076 1.00 94.38 208 TRP A CA 1
ATOM 1569 C C . TRP A 1 208 ? 7.956 -3.156 4.592 1.00 94.38 208 TRP A C 1
ATOM 1571 O O . TRP A 1 208 ? 7.678 -4.243 4.093 1.00 94.38 208 TRP A O 1
ATOM 1581 N N . VAL A 1 209 ? 8.833 -3.033 5.594 1.00 92.62 209 VAL A N 1
ATOM 1582 C CA . VAL A 1 209 ? 9.641 -4.165 6.077 1.00 92.62 209 VAL A CA 1
ATOM 1583 C C . VAL A 1 209 ? 8.805 -5.166 6.866 1.00 92.62 209 VAL A C 1
ATOM 1585 O O . VAL A 1 209 ? 8.965 -6.363 6.653 1.00 92.62 209 VAL A O 1
ATOM 1588 N N . GLY A 1 210 ? 7.930 -4.693 7.758 1.00 91.19 210 GLY A N 1
ATOM 1589 C CA . GLY A 1 210 ? 7.182 -5.581 8.655 1.00 91.19 210 GLY A CA 1
ATOM 1590 C C . GLY A 1 210 ? 5.848 -6.084 8.099 1.00 91.19 210 GLY A C 1
ATOM 1591 O O . GLY A 1 210 ? 5.420 -7.175 8.447 1.00 91.19 210 GLY A O 1
ATOM 1592 N N . TRP A 1 211 ? 5.178 -5.327 7.229 1.00 93.50 211 TRP A N 1
ATOM 1593 C CA . TRP A 1 211 ? 3.785 -5.598 6.853 1.00 93.50 211 TRP A CA 1
ATOM 1594 C C . TRP A 1 211 ? 3.623 -5.848 5.356 1.00 93.50 211 TRP A C 1
ATOM 1596 O O . TRP A 1 211 ? 3.086 -6.875 4.953 1.00 93.50 211 TRP A O 1
ATOM 1606 N N . GLU A 1 212 ? 4.103 -4.932 4.518 1.00 95.38 212 GLU A N 1
ATOM 1607 C CA . GLU A 1 212 ? 3.802 -4.948 3.083 1.00 95.38 212 GLU A CA 1
ATOM 1608 C C . GLU A 1 212 ? 4.641 -6.002 2.351 1.00 95.38 212 GLU A C 1
ATOM 1610 O O . GLU A 1 212 ? 4.097 -6.892 1.701 1.00 95.38 212 GLU A O 1
ATOM 1615 N N . PHE A 1 213 ? 5.971 -5.952 2.472 1.00 95.44 213 PHE A N 1
ATOM 1616 C CA . PHE A 1 213 ? 6.853 -6.840 1.716 1.00 95.44 213 PHE A CA 1
ATOM 1617 C C . PHE A 1 213 ? 6.747 -8.314 2.139 1.00 95.44 213 PHE A C 1
ATOM 1619 O O . PHE A 1 213 ? 6.704 -9.170 1.253 1.00 95.44 213 PHE A O 1
ATOM 1626 N N . PRO A 1 214 ? 6.642 -8.664 3.438 1.00 95.00 214 PRO A N 1
ATOM 1627 C CA . PRO A 1 214 ? 6.319 -10.029 3.848 1.00 95.00 214 PRO A CA 1
ATOM 1628 C C . PRO A 1 214 ? 5.022 -10.561 3.234 1.00 95.00 214 PRO A C 1
ATOM 1630 O O . PRO A 1 214 ? 5.020 -11.667 2.694 1.00 95.00 214 PRO A O 1
ATOM 1633 N N . ALA A 1 215 ? 3.949 -9.764 3.249 1.00 94.44 215 ALA A N 1
ATOM 1634 C CA . ALA A 1 215 ? 2.669 -10.157 2.667 1.00 94.44 215 ALA A CA 1
ATOM 1635 C C . ALA A 1 215 ? 2.755 -10.338 1.146 1.00 94.44 215 ALA A C 1
ATOM 1637 O O . ALA A 1 215 ? 2.243 -11.325 0.621 1.00 94.44 215 ALA A O 1
ATOM 1638 N N . LEU A 1 216 ? 3.474 -9.458 0.441 1.00 95.56 216 LEU A N 1
ATOM 1639 C CA . LEU A 1 216 ? 3.709 -9.591 -1.001 1.00 95.56 216 LEU A CA 1
ATOM 1640 C C . LEU A 1 216 ? 4.429 -10.897 -1.359 1.00 95.56 216 LEU A C 1
ATOM 1642 O O . LEU A 1 216 ? 4.033 -11.561 -2.311 1.00 95.56 216 LEU A O 1
ATOM 1646 N N . LYS A 1 217 ? 5.449 -11.295 -0.587 1.00 94.81 217 LYS A N 1
ATOM 1647 C CA . LYS A 1 217 ? 6.200 -12.540 -0.836 1.00 94.81 217 LYS A CA 1
ATOM 1648 C C . LYS A 1 217 ? 5.360 -13.804 -0.632 1.00 94.81 217 LYS A C 1
ATOM 1650 O O . LYS A 1 217 ? 5.653 -14.834 -1.235 1.00 94.81 217 LYS A O 1
ATOM 1655 N N . LEU A 1 218 ? 4.345 -13.739 0.230 1.00 93.25 218 LEU A N 1
ATOM 1656 C CA . LEU A 1 218 ? 3.404 -14.837 0.478 1.00 93.25 218 LEU A CA 1
ATOM 1657 C C . LEU A 1 218 ? 2.202 -14.818 -0.477 1.00 93.25 218 LEU A C 1
ATOM 1659 O O . LEU A 1 218 ? 1.498 -15.822 -0.609 1.00 93.25 218 LEU A O 1
ATOM 1663 N N . ASN A 1 219 ? 1.960 -13.700 -1.161 1.00 93.50 219 ASN A N 1
ATOM 1664 C CA . ASN A 1 219 ? 0.832 -13.544 -2.062 1.00 93.50 219 ASN A CA 1
ATOM 1665 C C . ASN A 1 219 ? 1.082 -14.271 -3.394 1.00 93.50 219 ASN A C 1
ATOM 1667 O O . ASN A 1 219 ? 1.839 -13.828 -4.257 1.00 93.50 219 ASN A O 1
ATOM 1671 N N . THR A 1 220 ? 0.373 -15.383 -3.593 1.00 94.06 220 THR A N 1
ATOM 1672 C CA . THR A 1 220 ? 0.505 -16.232 -4.790 1.00 94.06 220 THR A CA 1
ATOM 1673 C C . THR A 1 220 ? 0.084 -15.559 -6.101 1.00 94.06 220 THR A C 1
ATOM 1675 O O . THR A 1 220 ? 0.446 -16.058 -7.173 1.00 94.06 220 THR A O 1
ATOM 1678 N N . ASN A 1 221 ? -0.635 -14.434 -6.039 1.00 95.06 221 ASN A N 1
ATOM 1679 C CA . ASN A 1 221 ? -1.055 -13.658 -7.204 1.00 95.06 221 ASN A CA 1
ATOM 1680 C C . ASN A 1 221 ? -0.006 -12.631 -7.654 1.00 95.06 221 ASN A C 1
ATOM 1682 O O . ASN A 1 221 ? -0.163 -12.056 -8.731 1.00 95.06 221 ASN A O 1
ATOM 1686 N N . VAL A 1 222 ? 1.046 -12.388 -6.863 1.00 95.69 222 VAL A N 1
ATOM 1687 C CA . VAL A 1 222 ? 2.138 -11.470 -7.214 1.00 95.69 222 VAL A CA 1
ATOM 1688 C C . VAL A 1 222 ? 3.214 -12.223 -7.995 1.00 95.69 222 VAL A C 1
ATOM 1690 O O . VAL A 1 222 ? 3.650 -13.304 -7.603 1.00 95.69 222 VAL A O 1
ATOM 1693 N N . ASN A 1 223 ? 3.650 -11.643 -9.113 1.00 96.62 223 ASN A N 1
ATOM 1694 C CA . ASN A 1 223 ? 4.695 -12.199 -9.973 1.00 96.62 223 ASN A CA 1
ATOM 1695 C C . ASN A 1 223 ? 6.067 -11.620 -9.637 1.00 96.62 223 ASN A C 1
ATOM 1697 O O . ASN A 1 223 ? 7.033 -12.368 -9.493 1.00 96.62 223 ASN A O 1
ATOM 1701 N N . LYS A 1 224 ? 6.158 -10.290 -9.540 1.00 97.69 224 LYS A N 1
ATOM 1702 C CA . LYS A 1 224 ? 7.399 -9.560 -9.277 1.00 97.69 224 LYS A CA 1
ATOM 1703 C C . LYS A 1 224 ? 7.138 -8.333 -8.425 1.00 97.69 224 LYS A C 1
ATOM 1705 O O . LYS A 1 224 ? 6.087 -7.702 -8.531 1.00 97.69 224 LYS A O 1
ATOM 1710 N N . VAL A 1 225 ? 8.136 -7.973 -7.627 1.00 97.56 225 VAL A N 1
ATOM 1711 C CA . VAL A 1 225 ? 8.199 -6.688 -6.935 1.00 97.56 225 VAL A CA 1
ATOM 1712 C C . VAL A 1 225 ? 9.370 -5.898 -7.503 1.00 97.56 225 VAL A C 1
ATOM 1714 O O . VAL A 1 225 ? 10.527 -6.319 -7.418 1.00 97.56 225 VAL A O 1
ATOM 1717 N N . TYR A 1 226 ? 9.057 -4.740 -8.070 1.00 97.31 226 TYR A N 1
ATOM 1718 C CA . TYR A 1 226 ? 10.021 -3.786 -8.591 1.00 97.31 226 TYR A CA 1
ATOM 1719 C C . TYR A 1 226 ? 10.255 -2.674 -7.582 1.00 97.31 226 TYR A C 1
ATOM 1721 O O . TYR A 1 226 ? 9.305 -2.064 -7.102 1.00 97.31 226 TYR A O 1
ATOM 1729 N N . ARG A 1 227 ? 11.512 -2.356 -7.302 1.00 95.81 227 ARG A N 1
ATOM 1730 C CA . ARG A 1 227 ? 11.905 -1.115 -6.653 1.00 95.81 227 ARG A CA 1
ATOM 1731 C C . ARG A 1 227 ? 12.171 -0.053 -7.709 1.00 95.81 227 ARG A C 1
ATOM 1733 O O . ARG A 1 227 ? 12.886 -0.305 -8.673 1.00 95.81 227 ARG A O 1
ATOM 1740 N N . VAL A 1 228 ? 11.639 1.138 -7.484 1.00 95.62 228 VAL A N 1
ATOM 1741 C CA . VAL A 1 228 ? 11.837 2.301 -8.347 1.00 95.62 228 VAL A CA 1
ATOM 1742 C C . VAL A 1 228 ? 12.320 3.475 -7.515 1.00 95.62 228 VAL A C 1
ATOM 1744 O O . VAL A 1 228 ? 11.728 3.777 -6.477 1.00 95.62 228 VAL A O 1
ATOM 1747 N N . ASP A 1 229 ? 13.356 4.165 -7.986 1.00 93.56 229 ASP A N 1
ATOM 1748 C CA . ASP A 1 229 ? 13.721 5.480 -7.462 1.00 93.56 229 ASP A CA 1
ATOM 1749 C C . ASP A 1 229 ? 13.014 6.574 -8.282 1.00 93.56 229 ASP A C 1
ATOM 1751 O O . ASP A 1 229 ? 13.451 6.888 -9.390 1.00 93.56 229 ASP A O 1
ATOM 1755 N N . PRO A 1 230 ? 11.930 7.194 -7.774 1.00 90.69 230 PRO A N 1
ATOM 1756 C CA . PRO A 1 230 ? 11.227 8.241 -8.513 1.00 90.69 230 PRO A CA 1
ATOM 1757 C C . PRO A 1 230 ? 11.994 9.573 -8.541 1.00 90.69 230 PRO A C 1
ATOM 1759 O O . PRO A 1 230 ? 11.483 10.557 -9.072 1.00 90.69 230 PRO A O 1
ATOM 1762 N N . THR A 1 231 ? 13.173 9.639 -7.916 1.00 87.62 231 THR A N 1
ATOM 1763 C CA . THR A 1 231 ? 14.050 10.813 -7.910 1.00 87.62 231 THR A CA 1
ATOM 1764 C C . THR A 1 231 ? 15.232 10.678 -8.870 1.00 87.62 231 THR A C 1
ATOM 1766 O O . THR A 1 231 ? 15.944 11.666 -9.067 1.00 87.62 231 THR A O 1
ATOM 1769 N N . ASP A 1 232 ? 15.417 9.509 -9.502 1.00 86.31 232 ASP A N 1
ATOM 1770 C CA . ASP A 1 232 ? 16.401 9.328 -10.573 1.00 86.31 232 ASP A CA 1
ATOM 1771 C C . ASP A 1 232 ? 16.060 10.272 -11.741 1.00 86.31 232 ASP A C 1
ATOM 1773 O O . ASP A 1 232 ? 14.997 10.129 -12.354 1.00 86.31 232 ASP A O 1
ATOM 1777 N N . PRO A 1 233 ? 16.940 11.230 -12.094 1.00 78.38 233 PRO A N 1
ATOM 1778 C CA . PRO A 1 233 ? 16.686 12.159 -13.192 1.00 78.38 233 PRO A CA 1
ATOM 1779 C C . PRO A 1 233 ? 16.523 11.460 -14.548 1.00 78.38 233 PRO A C 1
ATOM 1781 O O . PRO A 1 233 ? 15.936 12.045 -15.458 1.00 78.38 233 PRO A O 1
ATOM 1784 N N . ASN A 1 234 ? 17.021 10.229 -14.691 1.00 80.19 234 ASN A N 1
ATOM 1785 C CA . ASN A 1 234 ? 16.918 9.456 -15.926 1.00 80.19 234 ASN A CA 1
ATOM 1786 C C . ASN A 1 234 ? 15.671 8.564 -15.975 1.00 80.19 234 ASN A C 1
ATOM 1788 O O . ASN A 1 234 ? 15.399 7.977 -17.021 1.00 80.19 234 ASN A O 1
ATOM 1792 N N . ASN A 1 235 ? 14.915 8.460 -14.874 1.00 72.19 235 ASN A N 1
ATOM 1793 C CA . ASN A 1 235 ? 13.766 7.562 -14.721 1.00 72.19 235 ASN A CA 1
ATOM 1794 C C . ASN A 1 235 ? 14.047 6.103 -15.139 1.00 72.19 235 ASN A C 1
ATOM 1796 O O . ASN A 1 235 ? 13.160 5.394 -15.614 1.00 72.19 235 ASN A O 1
ATOM 1800 N N . SER A 1 236 ? 15.291 5.658 -14.995 1.00 77.31 236 SER A N 1
ATOM 1801 C CA . SER A 1 236 ? 15.772 4.372 -15.507 1.00 77.31 236 SER A CA 1
ATOM 1802 C C . SER A 1 236 ? 15.996 3.339 -14.406 1.00 77.31 236 SER A C 1
ATOM 1804 O O . SER A 1 236 ? 16.063 2.141 -14.684 1.00 77.31 236 SER A O 1
ATOM 1806 N N . ASP A 1 237 ? 16.083 3.793 -13.156 1.00 83.69 237 ASP A N 1
ATOM 1807 C CA . ASP A 1 237 ? 16.360 2.956 -11.997 1.00 83.69 237 ASP A CA 1
ATOM 1808 C C . ASP A 1 237 ? 15.133 2.136 -11.568 1.00 83.69 237 ASP A C 1
ATOM 1810 O O . ASP A 1 237 ? 14.401 2.486 -10.639 1.00 83.69 237 ASP A O 1
ATOM 1814 N N . ILE A 1 238 ? 14.938 1.010 -12.261 1.00 92.50 238 ILE A N 1
ATOM 1815 C CA . ILE A 1 238 ? 13.965 -0.035 -11.935 1.00 92.50 238 ILE A CA 1
ATOM 1816 C C . ILE A 1 238 ? 14.723 -1.328 -11.619 1.00 92.50 238 ILE A C 1
ATOM 1818 O O . ILE A 1 238 ? 15.335 -1.943 -12.490 1.00 92.50 238 ILE A O 1
ATOM 1822 N N . GLU A 1 239 ? 14.670 -1.756 -10.363 1.00 94.44 239 GLU A N 1
ATOM 1823 C CA . GLU A 1 239 ? 15.332 -2.956 -9.851 1.00 94.44 239 GLU A CA 1
ATOM 1824 C C . GLU A 1 239 ? 14.283 -4.019 -9.512 1.00 94.44 239 GLU A C 1
ATOM 1826 O O . GLU A 1 239 ? 13.285 -3.723 -8.865 1.00 94.44 239 GLU A O 1
ATOM 1831 N N . THR A 1 240 ? 14.489 -5.276 -9.909 1.00 96.00 240 THR A N 1
ATOM 1832 C CA . THR A 1 240 ? 13.650 -6.376 -9.397 1.00 96.00 240 THR A CA 1
ATOM 1833 C C . THR A 1 240 ? 14.187 -6.801 -8.035 1.00 96.00 240 THR A C 1
ATOM 1835 O O . THR A 1 240 ? 15.325 -7.251 -7.955 1.00 96.00 240 THR A O 1
ATOM 1838 N N . ILE A 1 241 ? 13.380 -6.669 -6.980 1.00 95.06 241 ILE A N 1
ATOM 1839 C CA . ILE A 1 241 ? 13.786 -6.996 -5.599 1.00 95.06 241 ILE A CA 1
ATOM 1840 C C . ILE A 1 241 ? 13.171 -8.296 -5.074 1.00 95.06 241 ILE A C 1
ATOM 1842 O O . ILE A 1 241 ? 13.561 -8.774 -4.012 1.00 95.06 241 ILE A O 1
ATOM 1846 N N . TRP A 1 242 ? 12.202 -8.853 -5.800 1.00 96.81 242 TRP A N 1
ATOM 1847 C CA . TRP A 1 242 ? 11.648 -10.178 -5.547 1.00 96.81 242 TRP A CA 1
ATOM 1848 C C . TRP A 1 242 ? 10.922 -10.694 -6.789 1.00 96.81 242 TRP A C 1
ATOM 1850 O O . TRP A 1 242 ? 10.246 -9.927 -7.482 1.00 96.81 242 TRP A O 1
ATOM 1860 N N . THR A 1 243 ? 11.031 -11.992 -7.044 1.00 97.25 243 THR A N 1
ATOM 1861 C CA . THR A 1 243 ? 10.267 -12.722 -8.058 1.00 97.25 243 THR A CA 1
ATOM 1862 C C . THR A 1 243 ? 9.581 -13.928 -7.427 1.00 97.25 243 THR A C 1
ATOM 1864 O O . THR A 1 243 ? 10.114 -14.582 -6.532 1.00 97.25 243 THR A O 1
ATOM 1867 N N . LYS A 1 244 ? 8.391 -14.268 -7.923 1.00 94.69 244 LYS A N 1
ATOM 1868 C CA . LYS A 1 244 ? 7.674 -15.480 -7.536 1.00 94.69 244 LYS A CA 1
ATOM 1869 C C . LYS A 1 244 ? 8.560 -16.712 -7.721 1.00 94.69 244 LYS A C 1
ATOM 1871 O O . LYS A 1 244 ? 9.030 -16.987 -8.822 1.00 94.69 244 LYS A O 1
ATOM 1876 N N . GLY A 1 245 ? 8.727 -17.469 -6.640 1.00 90.75 245 GLY A N 1
ATOM 1877 C CA . GLY A 1 245 ? 9.624 -18.624 -6.577 1.00 90.75 245 GLY A CA 1
ATOM 1878 C C . GLY A 1 245 ? 10.929 -18.350 -5.829 1.00 90.75 245 GLY A C 1
ATOM 1879 O O . GLY A 1 245 ? 11.579 -19.309 -5.418 1.00 90.75 245 GLY A O 1
ATOM 1880 N N . ASP A 1 246 ? 11.277 -17.084 -5.578 1.00 91.69 246 ASP A N 1
ATOM 1881 C CA . ASP A 1 246 ? 12.357 -16.742 -4.654 1.00 91.69 246 ASP A CA 1
ATOM 1882 C C . ASP A 1 246 ? 12.019 -17.244 -3.245 1.00 91.69 246 ASP A C 1
ATOM 1884 O O . ASP A 1 246 ? 10.860 -17.222 -2.812 1.00 91.69 246 ASP A O 1
ATOM 1888 N N . THR A 1 247 ? 13.041 -17.670 -2.501 1.00 86.19 247 THR A N 1
ATOM 1889 C CA . THR A 1 247 ? 12.870 -18.133 -1.123 1.00 86.19 247 THR A CA 1
ATOM 1890 C C . THR A 1 247 ? 12.215 -17.048 -0.275 1.00 86.19 247 THR A C 1
ATOM 1892 O O . THR A 1 247 ? 12.734 -15.938 -0.140 1.00 86.19 247 THR A O 1
ATOM 1895 N N . VAL A 1 248 ? 11.096 -17.389 0.359 1.00 81.88 248 VAL A N 1
ATOM 1896 C CA . VAL A 1 248 ? 10.445 -16.507 1.326 1.00 81.88 248 VAL A CA 1
ATOM 1897 C C . VAL A 1 248 ? 11.260 -16.531 2.621 1.00 81.88 248 VAL A C 1
ATOM 1899 O O . VAL A 1 248 ? 11.151 -17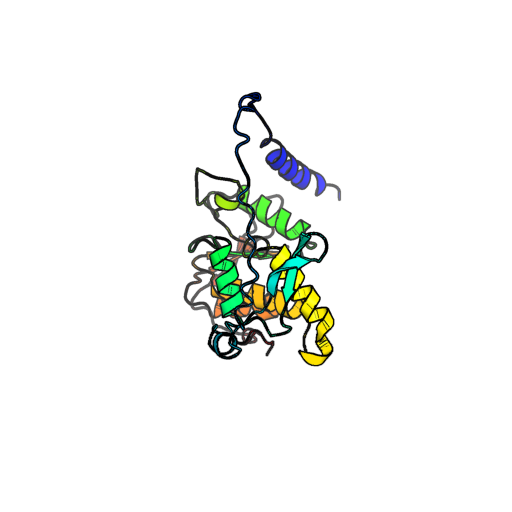.452 3.423 1.00 81.88 248 VAL A O 1
ATOM 1902 N N . THR A 1 249 ? 12.122 -15.532 2.805 1.00 74.19 249 THR A N 1
ATOM 1903 C CA . THR A 1 249 ? 12.890 -15.304 4.040 1.00 74.19 249 THR A CA 1
ATOM 1904 C C . THR A 1 249 ? 12.400 -14.044 4.756 1.00 74.19 249 THR A C 1
ATOM 1906 O O . THR A 1 249 ? 11.923 -13.116 4.104 1.00 74.19 249 THR A O 1
ATOM 1909 N N . GLY A 1 250 ? 12.522 -13.984 6.084 1.00 70.69 250 GLY A N 1
ATOM 1910 C CA . GLY A 1 250 ? 12.095 -12.846 6.914 1.00 70.69 250 GLY A CA 1
ATOM 1911 C C . GLY A 1 250 ? 10.845 -13.125 7.752 1.00 70.69 250 GLY A C 1
ATOM 1912 O O . GLY A 1 250 ? 10.287 -14.220 7.691 1.00 70.69 250 GLY A O 1
ATOM 1913 N N . ASP A 1 251 ? 10.441 -12.135 8.546 1.00 77.44 251 ASP A N 1
ATOM 1914 C CA . ASP A 1 251 ? 9.311 -12.253 9.471 1.00 77.44 251 ASP A CA 1
ATOM 1915 C C . ASP A 1 251 ? 7.976 -12.411 8.724 1.00 77.44 251 ASP A C 1
ATOM 1917 O O . ASP A 1 251 ? 7.830 -11.884 7.615 1.00 77.44 251 ASP A O 1
ATOM 1921 N N . PRO A 1 252 ? 6.994 -13.132 9.300 1.00 83.12 252 PRO A N 1
ATOM 1922 C CA . PRO A 1 252 ? 5.656 -13.208 8.732 1.00 83.12 252 PRO A CA 1
ATOM 1923 C C . PRO A 1 252 ? 4.958 -11.836 8.774 1.00 83.12 252 PRO A C 1
ATOM 1925 O O . PRO A 1 252 ? 5.366 -10.959 9.545 1.00 83.12 252 PRO A O 1
ATOM 1928 N N . PRO A 1 253 ? 3.883 -11.651 7.985 1.00 82.31 253 PRO A N 1
ATOM 1929 C CA . PRO A 1 253 ? 3.026 -10.481 8.095 1.00 82.31 253 PRO A CA 1
ATOM 1930 C C . PRO A 1 253 ? 2.542 -10.289 9.536 1.00 82.31 253 PRO A C 1
ATOM 1932 O O . PRO A 1 253 ? 2.251 -11.251 10.248 1.00 82.31 253 PRO A O 1
ATOM 1935 N N . GLN A 1 254 ? 2.489 -9.034 9.964 1.00 86.94 254 GLN A N 1
ATOM 1936 C CA . GLN A 1 254 ? 2.365 -8.659 11.370 1.00 86.94 254 GLN A CA 1
ATOM 1937 C C . GLN A 1 254 ? 0.926 -8.345 11.788 1.00 86.94 254 GLN A C 1
ATOM 1939 O O . GLN A 1 254 ? 0.718 -7.936 12.922 1.00 86.94 254 GLN A O 1
ATOM 1944 N N . CYS A 1 255 ? -0.063 -8.517 10.911 1.00 87.31 255 CYS A N 1
ATOM 1945 C CA . CYS A 1 255 ? -1.478 -8.390 11.257 1.00 87.31 255 CYS A CA 1
ATOM 1946 C C . CYS A 1 255 ? -2.210 -9.719 11.129 1.00 87.31 255 CYS A C 1
ATOM 1948 O O . CYS A 1 255 ? -2.109 -10.409 10.112 1.00 87.31 255 CYS A O 1
ATOM 1950 N N . LYS A 1 256 ? -2.958 -10.050 12.180 1.00 83.44 256 LYS A N 1
ATOM 1951 C CA . LYS A 1 256 ? -3.837 -11.214 12.265 1.00 83.44 256 LYS A CA 1
ATOM 1952 C C . LYS A 1 256 ? -5.149 -10.949 11.508 1.00 83.44 256 LYS A C 1
ATOM 1954 O O . LYS A 1 256 ? -5.511 -9.789 11.305 1.00 83.44 256 LYS A O 1
ATOM 1959 N N . PRO A 1 257 ? -5.910 -11.996 11.130 1.00 75.94 257 PRO A N 1
ATOM 1960 C CA . PRO A 1 257 ? -7.195 -11.833 10.439 1.00 75.94 257 PRO A CA 1
ATOM 1961 C C . PRO A 1 257 ? -8.217 -10.972 11.194 1.00 75.94 257 PRO A C 1
ATOM 1963 O O . PRO A 1 257 ? -9.022 -10.282 10.572 1.00 75.94 257 PRO A O 1
ATOM 1966 N N . ASP A 1 258 ? -8.167 -10.978 12.528 1.00 73.38 258 ASP A N 1
ATOM 1967 C CA . ASP A 1 258 ? -9.011 -10.142 13.388 1.00 73.38 258 ASP A CA 1
ATOM 1968 C C . ASP A 1 258 ? -8.596 -8.660 13.418 1.00 73.38 258 ASP A C 1
ATOM 1970 O O . ASP A 1 258 ? -9.258 -7.863 14.075 1.00 73.38 258 ASP A O 1
ATOM 1974 N N . GLY A 1 259 ? -7.541 -8.281 12.686 1.00 61.16 259 GLY A N 1
ATOM 1975 C CA . GLY A 1 259 ? -7.047 -6.911 12.567 1.00 61.16 259 GLY A CA 1
ATOM 1976 C C . GLY A 1 259 ? -6.101 -6.468 13.680 1.00 61.16 259 GLY A C 1
ATOM 1977 O O . GLY A 1 259 ? -5.655 -5.320 13.671 1.00 61.16 259 GLY A O 1
ATOM 1978 N N . THR A 1 260 ? -5.773 -7.354 14.624 1.00 70.69 260 THR A N 1
ATOM 1979 C CA . THR A 1 260 ? -4.785 -7.075 15.670 1.00 70.69 260 THR A CA 1
ATOM 1980 C C . THR A 1 260 ? -3.355 -7.327 15.174 1.00 70.69 260 THR A C 1
ATOM 1982 O O . THR A 1 260 ? -3.141 -8.174 14.298 1.00 70.69 260 THR A O 1
ATOM 1985 N N . PRO A 1 261 ? -2.348 -6.613 15.708 1.00 69.75 261 PRO A N 1
ATOM 1986 C CA . PRO A 1 261 ? -0.946 -6.957 15.480 1.00 69.75 261 PRO A CA 1
ATOM 1987 C C . PRO A 1 261 ? -0.612 -8.362 16.026 1.00 69.75 261 PRO A C 1
ATOM 1989 O O . PRO A 1 261 ? -1.289 -8.879 16.925 1.00 69.75 261 PRO A O 1
ATOM 1992 N N . VAL A 1 262 ? 0.440 -8.990 15.494 1.00 74.69 262 VAL A N 1
ATOM 1993 C CA . VAL A 1 262 ? 1.007 -10.245 16.020 1.00 74.69 262 VAL A CA 1
ATOM 1994 C C . VAL A 1 262 ? 1.514 -10.061 17.443 1.00 74.69 262 VAL A C 1
ATOM 1996 O O . VAL A 1 262 ? 2.269 -9.100 17.698 1.00 74.69 262 VAL A O 1
#

Foldseek 3Di:
DPDVVVLVVVLVVVVVVPDDDDDDDDDDDDDDDDDDDDDDPDDPPPPPPCVVVVPPPPPQQAWDWDADPVRHIATDGPLAFDFLVNLVVQLVVLCVDQQAAEEAEDPCPPPNGVSLVQSLLVVCCVVQPFPDPDDDPLNRTSHDYLPRRGDPRRLVNNQVSCCVCCVPQVDGSVLLSLSSLLSSLLSHAEEYEYEDAPPDDGDCPDSCNARRVLSNLVRPRYAWYWYFHSPPPVSPPIDTPDGHPPDRDDDHHQADRSGDGD

pLDDT: mean 74.73, std 21.63, range [25.34, 97.69]